Protein AF-A0A7S1VUP6-F1 (afdb_monomer_lite)

Structure (mmCIF, N/CA/C/O backbone):
data_AF-A0A7S1VUP6-F1
#
_entry.id   AF-A0A7S1VUP6-F1
#
loop_
_atom_site.group_PDB
_atom_site.id
_atom_site.type_symbol
_atom_site.label_atom_id
_atom_site.label_alt_id
_atom_site.label_comp_id
_atom_site.label_asym_id
_atom_site.label_entity_id
_atom_site.label_seq_id
_atom_site.pdbx_PDB_ins_code
_atom_site.Cartn_x
_atom_site.Cartn_y
_atom_site.Cartn_z
_atom_site.occupancy
_atom_site.B_iso_or_equiv
_atom_site.auth_seq_id
_atom_site.auth_comp_id
_atom_site.auth_asym_id
_atom_site.auth_atom_id
_atom_site.pdbx_PDB_model_num
ATOM 1 N N . THR A 1 1 ? 9.836 -12.728 -27.020 1.00 45.41 1 THR A N 1
ATOM 2 C CA . THR A 1 1 ? 10.071 -11.893 -25.821 1.00 45.41 1 THR A CA 1
ATOM 3 C C . THR A 1 1 ? 9.652 -12.708 -24.612 1.00 45.41 1 THR A C 1
ATOM 5 O O . THR A 1 1 ? 8.563 -13.268 -24.643 1.00 45.41 1 THR A O 1
ATOM 8 N N . SER A 1 2 ? 10.518 -12.913 -23.613 1.00 58.62 2 SER A N 1
ATOM 9 C CA . SER A 1 2 ? 10.142 -13.724 -22.445 1.00 58.62 2 SER A CA 1
ATOM 10 C C . SER A 1 2 ? 9.037 -13.014 -21.659 1.00 58.62 2 SER A C 1
ATOM 12 O O . SER A 1 2 ? 9.110 -11.811 -21.403 1.00 58.62 2 SER A O 1
ATOM 14 N N . LYS A 1 3 ? 7.967 -13.748 -21.348 1.00 74.88 3 LYS A N 1
ATOM 15 C CA . LYS A 1 3 ? 6.836 -13.261 -20.553 1.00 74.88 3 LYS A CA 1
ATOM 16 C C . LYS A 1 3 ? 7.335 -12.902 -19.146 1.00 74.88 3 LYS A C 1
ATOM 18 O O . LYS A 1 3 ? 8.206 -13.594 -18.625 1.00 74.88 3 LYS A O 1
ATOM 23 N N . ALA A 1 4 ? 6.813 -11.824 -18.554 1.00 82.69 4 ALA A N 1
ATOM 24 C CA . ALA A 1 4 ? 7.144 -11.471 -17.173 1.00 82.69 4 ALA A CA 1
ATOM 25 C C . ALA A 1 4 ? 6.796 -12.647 -16.237 1.00 82.69 4 ALA A C 1
ATOM 27 O O . ALA A 1 4 ? 5.742 -13.263 -16.433 1.00 82.69 4 ALA A O 1
ATOM 28 N N . PRO A 1 5 ? 7.651 -12.974 -15.253 1.00 92.75 5 PRO A N 1
ATOM 29 C CA . PRO A 1 5 ? 7.378 -14.050 -14.314 1.00 92.75 5 PRO A CA 1
ATOM 30 C C . PRO A 1 5 ? 6.180 -13.702 -13.416 1.00 92.75 5 PRO A C 1
ATOM 32 O O . PRO A 1 5 ? 5.766 -12.537 -13.340 1.00 92.75 5 PRO A O 1
ATOM 35 N N . PRO A 1 6 ? 5.599 -14.705 -12.742 1.00 94.88 6 PRO A N 1
ATOM 36 C CA . PRO A 1 6 ? 4.536 -14.482 -11.774 1.00 94.88 6 PRO A CA 1
ATOM 37 C C . PRO A 1 6 ? 5.018 -13.676 -10.563 1.00 94.88 6 PRO A C 1
ATOM 39 O O . PRO A 1 6 ? 6.211 -13.605 -10.256 1.00 94.88 6 PRO A O 1
ATOM 42 N N . THR A 1 7 ? 4.059 -13.088 -9.852 1.00 94.56 7 THR A N 1
ATOM 43 C CA . THR A 1 7 ? 4.291 -12.516 -8.520 1.00 94.56 7 THR A CA 1
ATOM 44 C C . THR A 1 7 ? 4.726 -13.617 -7.555 1.00 94.56 7 THR A C 1
ATOM 46 O O . THR A 1 7 ? 4.204 -14.731 -7.621 1.00 94.56 7 THR A O 1
ATOM 49 N N . SER A 1 8 ? 5.647 -13.314 -6.638 1.00 94.38 8 SER A N 1
ATOM 50 C CA . SER A 1 8 ? 6.077 -14.269 -5.620 1.00 94.38 8 SER A CA 1
ATOM 51 C C . SER A 1 8 ? 4.901 -14.722 -4.763 1.00 94.38 8 SER A C 1
ATOM 53 O O . SER A 1 8 ? 4.008 -13.936 -4.420 1.00 94.38 8 SER A O 1
ATOM 55 N N . ALA A 1 9 ? 4.911 -15.992 -4.356 1.00 89.81 9 ALA A N 1
ATOM 56 C CA . ALA A 1 9 ? 3.823 -16.540 -3.546 1.00 89.81 9 ALA A CA 1
ATOM 57 C C . ALA A 1 9 ? 3.669 -15.772 -2.219 1.00 89.81 9 ALA A C 1
ATOM 59 O O . ALA A 1 9 ? 2.558 -15.567 -1.728 1.00 89.81 9 ALA A O 1
ATOM 60 N N . LYS A 1 10 ? 4.791 -15.296 -1.663 1.00 87.56 10 LYS A N 1
ATOM 61 C CA . LYS A 1 10 ? 4.816 -14.432 -0.479 1.00 87.56 10 LYS A CA 1
ATOM 62 C C . LYS A 1 10 ? 4.112 -13.099 -0.737 1.00 87.56 10 LYS A C 1
ATOM 64 O O . LYS A 1 10 ? 3.222 -12.746 0.032 1.00 87.56 10 LYS A O 1
ATOM 69 N N . ALA A 1 11 ? 4.483 -12.377 -1.796 1.00 88.25 11 ALA A N 1
ATOM 70 C CA . ALA A 1 11 ? 3.890 -11.075 -2.090 1.00 88.25 11 ALA A CA 1
ATOM 71 C C . ALA A 1 11 ? 2.391 -11.191 -2.391 1.00 88.25 11 ALA A C 1
ATOM 73 O O . ALA A 1 11 ? 1.625 -10.339 -1.955 1.00 88.25 11 ALA A O 1
ATOM 74 N N . LEU A 1 12 ? 1.966 -12.267 -3.062 1.00 90.12 12 LEU A N 1
ATOM 75 C CA . LEU A 1 12 ? 0.556 -12.527 -3.349 1.00 90.12 12 LEU A CA 1
ATOM 76 C C . LEU A 1 12 ? -0.268 -12.772 -2.074 1.00 90.12 12 LEU A C 1
ATOM 78 O O . LEU A 1 12 ? -1.348 -12.205 -1.932 1.00 90.12 12 LEU A O 1
ATOM 82 N N . ARG A 1 13 ? 0.243 -13.580 -1.131 1.00 85.25 13 ARG A N 1
ATOM 83 C CA . ARG A 1 13 ? -0.431 -13.847 0.158 1.00 85.25 13 ARG A CA 1
ATOM 84 C C . ARG A 1 13 ? -0.522 -12.617 1.054 1.00 85.25 13 ARG A C 1
ATOM 86 O O . ARG A 1 13 ? -1.465 -12.485 1.821 1.00 85.25 13 ARG A O 1
ATOM 93 N N . GLN A 1 14 ? 0.453 -11.720 0.958 1.00 84.62 14 GLN A N 1
ATOM 94 C CA . GLN A 1 14 ? 0.493 -10.494 1.752 1.00 84.62 14 GLN A CA 1
ATOM 95 C C . GLN A 1 14 ? -0.417 -9.387 1.208 1.00 84.62 14 GLN A C 1
ATOM 97 O O . GLN A 1 14 ? -0.474 -8.313 1.812 1.00 84.62 14 GLN A O 1
ATOM 102 N N . LEU A 1 15 ? -1.116 -9.622 0.088 1.00 87.62 15 LEU A N 1
ATOM 103 C CA . LEU A 1 15 ? -2.066 -8.652 -0.431 1.00 87.62 15 LEU A CA 1
ATOM 104 C C . LEU A 1 15 ? -3.297 -8.558 0.482 1.00 87.62 15 LEU A C 1
ATOM 106 O O . LEU A 1 15 ? -3.963 -9.564 0.737 1.00 87.62 15 LEU A O 1
ATOM 110 N N . PRO A 1 16 ? -3.632 -7.348 0.941 1.00 86.69 16 PRO A N 1
ATOM 111 C CA . PRO A 1 16 ? -4.786 -7.101 1.790 1.00 86.69 16 PRO A CA 1
ATOM 112 C C . PRO A 1 16 ? -6.089 -7.344 1.019 1.00 86.69 16 PRO A C 1
ATOM 114 O O . PRO A 1 16 ? -6.257 -6.874 -0.110 1.00 86.69 16 PRO A O 1
ATOM 117 N N . LEU A 1 17 ? -7.035 -8.031 1.658 1.00 89.81 17 LEU A N 1
ATOM 118 C CA . LEU A 1 17 ? -8.417 -8.118 1.201 1.00 89.81 17 LEU A CA 1
ATOM 119 C C . LEU A 1 17 ? -9.230 -7.084 1.982 1.00 89.81 17 LEU A C 1
ATOM 121 O O . LEU A 1 17 ? -9.367 -7.191 3.196 1.00 89.81 17 LEU A O 1
ATOM 125 N N . ILE A 1 18 ? -9.737 -6.064 1.305 1.00 89.06 18 ILE A N 1
ATOM 126 C CA . ILE A 1 18 ? -10.438 -4.940 1.930 1.00 89.06 18 ILE A CA 1
ATOM 127 C C . ILE A 1 18 ? -11.890 -4.871 1.466 1.00 89.06 18 ILE A C 1
ATOM 129 O O . ILE A 1 18 ? -12.236 -5.444 0.436 1.00 89.06 18 ILE A O 1
ATOM 133 N N . GLN A 1 19 ? -12.731 -4.158 2.207 1.00 90.44 19 GLN A N 1
ATOM 134 C CA . GLN A 1 19 ? -14.019 -3.689 1.699 1.00 90.44 19 GLN A CA 1
ATOM 135 C C . GLN A 1 19 ? -13.861 -2.315 1.061 1.00 90.44 19 GLN A C 1
ATOM 137 O O . GLN A 1 19 ? -13.293 -1.414 1.682 1.00 90.44 19 GLN A O 1
ATOM 142 N N . VAL A 1 20 ? -14.377 -2.157 -0.155 1.00 89.62 20 VAL A N 1
ATOM 143 C CA . VAL A 1 20 ? -14.413 -0.881 -0.875 1.00 89.62 20 VAL A CA 1
ATOM 144 C C . VAL A 1 20 ? -15.119 0.158 -0.017 1.00 89.62 20 VAL A C 1
ATOM 146 O O . VAL A 1 20 ? -16.220 -0.071 0.483 1.00 89.62 20 VAL A O 1
ATOM 149 N N . THR A 1 21 ? -14.503 1.318 0.146 1.00 84.88 21 THR A N 1
ATOM 150 C CA . THR A 1 21 ? -15.144 2.472 0.780 1.00 84.88 21 THR A CA 1
ATOM 151 C C . THR A 1 21 ? -15.324 3.594 -0.246 1.00 84.88 21 THR A C 1
ATOM 153 O O . THR A 1 21 ? -14.686 3.555 -1.301 1.00 84.88 21 THR A O 1
ATOM 156 N N . PRO A 1 22 ? -16.156 4.624 0.019 1.00 81.44 22 PRO A N 1
ATOM 157 C CA . PRO A 1 22 ? -16.322 5.754 -0.905 1.00 81.44 22 PRO A CA 1
ATOM 158 C C . PRO A 1 22 ? -14.994 6.381 -1.358 1.00 81.44 22 PRO A C 1
ATOM 160 O O . PRO A 1 22 ? -14.862 6.854 -2.479 1.00 81.44 22 PRO A O 1
ATOM 163 N N . GLN A 1 23 ? -13.992 6.332 -0.483 1.00 76.88 23 GLN A N 1
ATOM 164 C CA . GLN A 1 23 ? -12.628 6.791 -0.710 1.00 76.88 23 GLN A CA 1
ATOM 165 C C . GLN A 1 23 ? -11.910 6.072 -1.837 1.00 76.88 23 GLN A C 1
ATOM 167 O O . GLN A 1 23 ? -11.186 6.699 -2.604 1.00 76.88 23 GLN A O 1
ATOM 172 N N . ASP A 1 24 ? -12.084 4.757 -1.920 1.00 83.69 24 ASP A N 1
ATOM 173 C CA . ASP A 1 24 ? -11.405 3.963 -2.934 1.00 83.69 24 ASP A CA 1
ATOM 174 C C . ASP A 1 24 ? -11.928 4.296 -4.332 1.00 83.69 24 ASP A C 1
ATOM 176 O O . ASP A 1 24 ? -11.173 4.184 -5.293 1.00 83.69 24 ASP A O 1
ATOM 180 N N . LEU A 1 25 ? -13.181 4.758 -4.424 1.00 88.06 25 LEU A N 1
ATOM 181 C CA . LEU A 1 25 ? -13.882 5.106 -5.663 1.00 88.06 25 LEU A CA 1
ATOM 182 C C . LEU A 1 25 ? -13.689 6.571 -6.096 1.00 88.06 25 LEU A C 1
ATOM 184 O O . LEU A 1 25 ? -14.201 6.979 -7.144 1.00 88.06 25 LEU A O 1
ATOM 188 N N . VAL A 1 26 ? -12.942 7.366 -5.314 1.00 83.50 26 VAL A N 1
ATOM 189 C CA . VAL A 1 26 ? -12.533 8.727 -5.706 1.00 83.50 26 VAL A CA 1
ATOM 190 C C . VAL A 1 26 ? -11.657 8.666 -6.958 1.00 83.50 26 VAL A C 1
ATOM 192 O O . VAL A 1 26 ? -11.861 9.445 -7.888 1.00 83.50 26 VAL A O 1
ATOM 195 N N . GLU A 1 27 ? -10.724 7.709 -7.018 1.00 81.44 27 GLU A N 1
ATOM 196 C CA . GLU A 1 27 ? -9.925 7.468 -8.220 1.00 81.44 27 GLU A CA 1
ATOM 197 C C . GLU A 1 27 ? -10.754 6.737 -9.282 1.00 81.44 27 GLU A C 1
ATOM 199 O O . GLU A 1 27 ? -11.238 5.628 -9.064 1.00 81.44 27 GLU A O 1
ATOM 204 N N . GLU A 1 28 ? -10.865 7.326 -10.473 1.00 84.88 28 GLU A N 1
ATOM 205 C CA . GLU A 1 28 ? -11.623 6.748 -11.590 1.00 84.88 28 GLU A CA 1
ATOM 206 C C . GLU A 1 28 ? -11.128 5.347 -11.975 1.00 84.88 28 GLU A C 1
ATOM 208 O O . GLU A 1 28 ? -11.927 4.449 -12.224 1.00 84.88 28 GLU A O 1
ATOM 213 N N . SER A 1 29 ? -9.813 5.118 -11.900 1.00 87.75 29 SER A N 1
ATOM 214 C CA . SER A 1 29 ? -9.187 3.816 -12.157 1.00 87.75 29 SER A CA 1
ATOM 215 C C . SER A 1 29 ? -9.592 2.701 -11.190 1.00 87.75 29 SER A C 1
ATOM 217 O O . SER A 1 29 ? -9.229 1.550 -11.417 1.00 87.75 29 SER A O 1
ATOM 219 N N . ASN A 1 30 ? -10.286 3.038 -10.103 1.00 91.88 30 ASN A N 1
ATOM 220 C CA . ASN A 1 30 ? -10.796 2.097 -9.116 1.00 91.88 30 ASN A CA 1
ATOM 221 C C . ASN A 1 30 ? -12.324 1.951 -9.170 1.00 91.88 30 ASN A C 1
ATOM 223 O O . ASN A 1 30 ? -12.862 1.165 -8.396 1.00 91.88 30 ASN A O 1
ATOM 227 N N . ARG A 1 31 ? -13.036 2.671 -10.048 1.00 92.25 31 ARG A N 1
ATOM 228 C CA . ARG A 1 31 ? -14.505 2.578 -10.149 1.00 92.25 31 ARG A CA 1
ATOM 229 C C . ARG A 1 31 ? -14.986 1.272 -10.767 1.00 92.25 31 ARG A C 1
ATOM 231 O O . ARG A 1 31 ? -16.053 0.801 -10.398 1.00 92.25 31 ARG A O 1
ATOM 238 N N . GLU A 1 32 ? -14.190 0.675 -11.647 1.00 95.56 32 GLU A N 1
ATOM 239 C CA . GLU A 1 32 ? -14.438 -0.657 -12.200 1.00 95.56 32 GLU A CA 1
ATOM 240 C C . GLU A 1 32 ? -13.199 -1.542 -12.068 1.00 95.56 32 GLU A C 1
ATOM 242 O O . GLU A 1 32 ? -12.057 -1.069 -12.017 1.00 95.56 32 GLU A O 1
ATOM 247 N N . CYS A 1 33 ? -13.411 -2.853 -12.055 1.00 97.50 33 CYS A N 1
ATOM 248 C CA . CYS A 1 33 ? -12.330 -3.807 -12.179 1.00 97.50 33 CYS A CA 1
ATOM 249 C C . CYS A 1 33 ? -11.886 -3.888 -13.642 1.00 97.50 33 CYS A C 1
ATOM 251 O O . CYS A 1 33 ? -12.533 -4.552 -14.442 1.00 97.50 33 CYS A O 1
ATOM 253 N N . CYS A 1 34 ? -10.726 -3.332 -13.999 1.00 96.31 34 CYS A N 1
ATOM 254 C CA . CYS A 1 34 ? -10.257 -3.318 -15.398 1.00 96.31 34 CYS A CA 1
ATOM 255 C C . CYS A 1 34 ? -9.916 -4.699 -16.009 1.00 96.31 34 CYS A C 1
ATOM 257 O O . CYS A 1 34 ? -9.410 -4.778 -17.127 1.00 96.31 34 CYS A O 1
ATOM 259 N N . ILE A 1 35 ? -10.135 -5.786 -15.262 1.00 96.88 35 ILE A N 1
ATOM 260 C CA . ILE A 1 35 ? -9.939 -7.166 -15.715 1.00 96.88 35 ILE A CA 1
ATOM 261 C C . ILE A 1 35 ? -11.260 -7.767 -16.212 1.00 96.88 35 ILE A C 1
ATOM 263 O O . ILE A 1 35 ? -11.264 -8.381 -17.275 1.00 96.88 35 ILE A O 1
ATOM 267 N N . CYS A 1 36 ? -12.358 -7.614 -15.459 1.00 97.56 36 CYS A N 1
ATOM 268 C CA . CYS A 1 36 ? -13.688 -8.104 -15.855 1.00 97.56 36 CYS A CA 1
ATOM 269 C C . CYS A 1 36 ? -14.631 -7.003 -16.363 1.00 97.56 36 CYS A C 1
ATOM 271 O O . CYS A 1 36 ? -15.675 -7.328 -16.912 1.00 97.56 36 CYS A O 1
ATOM 273 N N . LEU A 1 37 ? -14.238 -5.732 -16.231 1.00 96.44 37 LEU A N 1
ATOM 274 C CA . LEU A 1 37 ? -14.983 -4.531 -16.631 1.00 96.44 37 LEU A CA 1
ATOM 275 C C . LEU A 1 37 ? -16.297 -4.317 -15.858 1.00 96.44 37 LEU A C 1
ATOM 277 O O . LEU A 1 37 ? -17.189 -3.609 -16.313 1.00 96.44 37 LEU A O 1
ATOM 281 N N . GLU A 1 38 ? -16.423 -4.924 -14.678 1.00 97.50 38 GLU A N 1
ATOM 282 C CA . GLU A 1 38 ? -17.572 -4.739 -13.789 1.00 97.50 38 GLU A CA 1
ATOM 283 C C . GLU A 1 38 ? -17.290 -3.642 -12.748 1.00 97.50 38 GLU A C 1
ATOM 285 O O . GLU A 1 38 ? -16.150 -3.531 -12.273 1.00 97.50 38 GLU A O 1
ATOM 290 N N . PRO A 1 39 ? -18.302 -2.838 -12.367 1.00 95.62 39 PRO A N 1
ATOM 291 C CA . PRO A 1 39 ? -18.144 -1.779 -11.378 1.00 95.62 39 PRO A CA 1
ATOM 292 C C . PRO A 1 39 ? -17.825 -2.347 -9.992 1.00 95.62 39 PRO A C 1
ATOM 294 O O . PRO A 1 39 ? -18.281 -3.428 -9.623 1.00 95.62 39 PRO A O 1
ATOM 297 N N . HIS A 1 40 ? -17.070 -1.585 -9.205 1.00 96.19 40 HIS A N 1
ATOM 298 C CA . HIS A 1 40 ? -16.891 -1.866 -7.787 1.00 96.19 40 HIS A CA 1
ATOM 299 C C . HIS A 1 40 ? -17.982 -1.181 -6.961 1.00 96.19 40 HIS A C 1
ATOM 301 O O . HIS A 1 40 ? -18.274 0.002 -7.149 1.00 96.19 40 HIS A O 1
ATOM 307 N N . GLU A 1 41 ? -18.522 -1.894 -5.979 1.00 92.69 41 GLU A N 1
ATOM 308 C CA . GLU A 1 41 ? -19.559 -1.379 -5.081 1.00 92.69 41 GLU A CA 1
ATOM 309 C C . GLU A 1 41 ? -19.013 -1.109 -3.677 1.00 92.69 41 GLU A C 1
ATOM 311 O O . GLU A 1 41 ? -18.138 -1.819 -3.181 1.00 92.69 41 GLU A O 1
ATOM 316 N N . ILE A 1 42 ? -19.544 -0.093 -2.990 1.00 90.81 42 ILE A N 1
ATOM 317 C CA . ILE A 1 42 ? -19.185 0.179 -1.589 1.00 90.81 42 ILE A CA 1
ATOM 318 C C . ILE A 1 42 ? -19.542 -1.041 -0.726 1.00 90.81 42 ILE A C 1
ATOM 320 O O . ILE A 1 42 ? -20.644 -1.571 -0.801 1.00 90.81 42 ILE A O 1
ATOM 324 N N . GLY A 1 43 ? -18.608 -1.476 0.120 1.00 87.62 43 GLY A N 1
ATOM 325 C CA . GLY A 1 43 ? -18.737 -2.673 0.953 1.00 87.62 43 GLY A CA 1
ATOM 326 C C . GLY A 1 43 ? -18.317 -3.971 0.256 1.00 87.62 43 GLY A C 1
ATOM 327 O O . GLY A 1 43 ? -18.149 -4.992 0.930 1.00 87.62 43 GLY A O 1
ATOM 328 N N . GLN A 1 44 ? -18.076 -3.951 -1.058 1.00 92.88 44 GLN A N 1
ATOM 329 C CA . GLN A 1 44 ? -17.622 -5.120 -1.809 1.00 92.88 44 GLN A CA 1
ATOM 330 C C . GLN A 1 44 ? -16.189 -5.504 -1.425 1.00 92.88 44 GLN A C 1
ATOM 332 O O . GLN A 1 44 ? -15.340 -4.648 -1.176 1.00 92.88 44 GLN A O 1
ATOM 337 N N . ARG A 1 45 ? -15.892 -6.808 -1.378 1.00 93.38 45 ARG A N 1
ATOM 338 C CA . ARG A 1 45 ? -14.545 -7.305 -1.061 1.00 93.38 45 ARG A CA 1
ATOM 339 C C . ARG A 1 45 ? -13.641 -7.251 -2.293 1.00 93.38 45 ARG A C 1
ATOM 341 O O . ARG A 1 45 ? -13.947 -7.873 -3.305 1.00 93.38 45 ARG A O 1
ATOM 348 N N . VAL A 1 46 ? -12.491 -6.597 -2.167 1.00 94.38 46 VAL A N 1
ATOM 349 C CA . VAL A 1 46 ? -11.484 -6.426 -3.228 1.00 94.38 46 VAL A CA 1
ATOM 350 C C . VAL A 1 46 ? -10.079 -6.629 -2.675 1.00 94.38 46 VAL A C 1
ATOM 352 O O . VAL A 1 46 ? -9.824 -6.392 -1.495 1.00 94.38 46 VAL A O 1
ATOM 355 N N . ILE A 1 47 ? -9.138 -7.054 -3.515 1.00 93.12 47 ILE A N 1
ATOM 356 C CA . ILE A 1 47 ? -7.717 -6.996 -3.158 1.00 93.12 47 ILE A CA 1
ATOM 357 C C . ILE A 1 47 ? -7.158 -5.625 -3.523 1.00 93.12 47 ILE A C 1
ATOM 359 O O . ILE A 1 47 ? -7.482 -5.090 -4.583 1.00 93.12 47 ILE A O 1
ATOM 363 N N . ARG A 1 48 ? -6.291 -5.066 -2.677 1.00 91.12 48 ARG A N 1
ATOM 364 C CA . ARG A 1 48 ? -5.596 -3.799 -2.953 1.00 91.12 48 ARG A CA 1
ATOM 365 C C . ARG A 1 48 ? -4.114 -4.053 -3.188 1.00 91.12 48 ARG A C 1
ATOM 367 O O . ARG A 1 48 ? -3.445 -4.670 -2.365 1.00 91.12 48 ARG A O 1
ATOM 374 N N . LEU A 1 49 ? -3.579 -3.557 -4.300 1.00 91.44 49 LEU A N 1
ATOM 375 C CA . LEU A 1 49 ? -2.142 -3.618 -4.573 1.00 91.44 49 LEU A CA 1
ATOM 376 C C . LEU A 1 49 ? -1.383 -2.497 -3.844 1.00 91.44 49 LEU A C 1
ATOM 378 O O . LEU A 1 49 ? -1.966 -1.454 -3.551 1.00 91.44 49 LEU A O 1
ATOM 382 N N . PRO A 1 50 ? -0.048 -2.607 -3.678 1.00 85.38 50 PRO A N 1
ATOM 383 C CA . PRO A 1 50 ? 0.771 -1.542 -3.080 1.00 85.38 50 PRO A CA 1
ATOM 384 C C . PRO A 1 50 ? 0.743 -0.201 -3.836 1.00 85.38 50 PRO A C 1
ATOM 386 O O . PRO A 1 50 ? 1.194 0.816 -3.325 1.00 85.38 50 PRO A O 1
ATOM 389 N N . CYS A 1 51 ? 0.236 -0.184 -5.074 1.00 85.81 51 CYS A N 1
ATOM 390 C CA . CYS A 1 51 ? 0.002 1.037 -5.853 1.00 85.81 51 CYS A CA 1
ATOM 391 C C . CYS A 1 51 ? -1.397 1.647 -5.660 1.00 85.81 51 CYS A C 1
ATOM 393 O O . CYS A 1 51 ? -1.763 2.517 -6.452 1.00 85.81 51 CYS A O 1
ATOM 395 N N . ALA A 1 52 ? -2.151 1.170 -4.662 1.00 85.94 52 ALA A N 1
ATOM 396 C CA . ALA A 1 52 ? -3.522 1.542 -4.310 1.00 85.94 52 ALA A CA 1
ATOM 397 C C . ALA A 1 52 ? -4.634 1.126 -5.293 1.00 85.94 52 ALA A C 1
ATOM 399 O O . ALA A 1 52 ? -5.804 1.315 -4.973 1.00 85.94 52 ALA A O 1
ATOM 400 N N . HIS A 1 53 ? -4.305 0.507 -6.432 1.00 91.62 53 HIS A N 1
ATOM 401 C CA . HIS A 1 53 ? -5.330 -0.049 -7.321 1.00 91.62 53 HIS A CA 1
ATOM 402 C C . HIS A 1 53 ? -6.003 -1.275 -6.705 1.00 91.62 53 HIS A C 1
ATOM 404 O O . HIS A 1 53 ? -5.318 -2.123 -6.115 1.00 91.62 53 HIS A O 1
ATOM 410 N N . ILE A 1 54 ? -7.320 -1.361 -6.879 1.00 94.50 54 ILE A N 1
ATOM 411 C CA . ILE A 1 54 ? -8.156 -2.448 -6.369 1.00 94.50 54 ILE A CA 1
ATOM 412 C C . ILE A 1 54 ? -8.690 -3.335 -7.495 1.00 94.50 54 ILE A C 1
ATOM 414 O O . ILE A 1 54 ? -8.893 -2.880 -8.618 1.00 94.50 54 ILE A O 1
ATOM 418 N N . PHE A 1 55 ? -8.895 -4.615 -7.189 1.00 96.88 55 PHE A N 1
ATOM 419 C CA . PHE A 1 55 ? -9.441 -5.606 -8.116 1.00 96.88 55 PHE A CA 1
ATOM 420 C C . PHE A 1 55 ? -10.316 -6.601 -7.363 1.00 96.88 55 PHE A C 1
ATOM 422 O O . PHE A 1 55 ? -10.051 -6.892 -6.190 1.00 96.88 55 PHE A O 1
ATOM 429 N N . HIS A 1 56 ? -11.270 -7.226 -8.052 1.00 97.31 56 HIS A N 1
ATOM 430 C CA . HIS A 1 56 ? -11.917 -8.417 -7.515 1.00 97.31 56 HIS A CA 1
ATOM 431 C C . HIS A 1 56 ? -10.871 -9.475 -7.120 1.00 97.31 56 HIS A C 1
ATOM 433 O O . HIS A 1 56 ? -9.861 -9.634 -7.820 1.00 97.31 56 HIS A O 1
ATOM 439 N N . PRO A 1 57 ? -11.076 -10.214 -6.014 1.00 95.06 57 PRO A N 1
ATOM 440 C CA . PRO A 1 57 ? -10.062 -11.130 -5.501 1.00 95.06 57 PRO A CA 1
ATOM 441 C C . PRO A 1 57 ? -9.655 -12.218 -6.495 1.00 95.06 57 PRO A C 1
ATOM 443 O O . PRO A 1 57 ? -8.465 -12.505 -6.608 1.00 95.06 57 PRO A O 1
ATOM 446 N N . SER A 1 58 ? -10.616 -12.782 -7.233 1.00 95.44 58 SER A N 1
ATOM 447 C CA . SER A 1 58 ? -10.367 -13.749 -8.309 1.00 95.44 58 SER A CA 1
ATOM 448 C C . SER A 1 58 ? -9.567 -13.109 -9.442 1.00 95.44 58 SER A C 1
ATOM 450 O O . SER A 1 58 ? -8.450 -13.536 -9.719 1.00 95.44 58 SER A O 1
ATOM 452 N N . CYS A 1 59 ? -10.076 -12.013 -10.012 1.00 97.50 59 CYS A N 1
ATOM 453 C CA . CYS A 1 59 ? -9.449 -11.302 -11.124 1.00 97.50 59 CYS A CA 1
ATOM 454 C C . CYS A 1 59 ? -7.992 -10.923 -10.830 1.00 97.50 59 CYS A C 1
ATOM 456 O O . CYS A 1 59 ? -7.088 -11.206 -11.617 1.00 97.50 59 CYS A O 1
ATOM 458 N N . GLY A 1 60 ? -7.751 -10.297 -9.678 1.00 95.88 60 GLY A N 1
ATOM 459 C CA . GLY A 1 60 ? -6.421 -9.850 -9.298 1.00 95.88 60 GLY A CA 1
ATOM 460 C C . GLY A 1 60 ? -5.459 -11.008 -9.017 1.00 95.88 60 GLY A C 1
ATOM 461 O O . GLY A 1 60 ? -4.305 -10.949 -9.442 1.00 95.88 60 GLY A O 1
ATOM 462 N N . ARG A 1 61 ? -5.909 -12.085 -8.356 1.00 94.00 61 ARG A N 1
ATOM 463 C CA . ARG A 1 61 ? -5.056 -13.261 -8.101 1.00 94.00 61 ARG A CA 1
ATOM 464 C C . ARG A 1 61 ? -4.722 -14.007 -9.390 1.00 94.00 61 ARG A C 1
ATOM 466 O O . ARG A 1 61 ? -3.542 -14.262 -9.622 1.00 94.00 61 ARG A O 1
ATOM 473 N N . ASP A 1 62 ? -5.708 -14.267 -10.245 1.00 95.19 62 ASP A N 1
ATOM 474 C CA . ASP A 1 62 ? -5.528 -14.954 -11.533 1.00 95.19 62 ASP A CA 1
ATOM 475 C C . ASP A 1 62 ? -4.576 -14.196 -12.462 1.00 95.19 62 ASP A C 1
ATOM 477 O O . ASP A 1 62 ? -3.770 -14.791 -13.188 1.00 95.19 62 ASP A O 1
ATOM 481 N N . TRP A 1 63 ? -4.622 -12.865 -12.411 1.00 96.19 63 TRP A N 1
ATOM 482 C CA . TRP A 1 63 ? -3.661 -12.027 -13.111 1.00 96.19 63 TRP A CA 1
ATOM 483 C C . TRP A 1 63 ? -2.250 -12.166 -12.529 1.00 96.19 63 TRP A C 1
ATOM 485 O O . TRP A 1 63 ? -1.287 -12.393 -13.268 1.00 96.19 63 TRP A O 1
ATOM 495 N N . LEU A 1 64 ? -2.111 -12.063 -11.205 1.00 95.69 64 LEU A N 1
ATOM 496 C CA . LEU A 1 64 ? -0.806 -12.000 -10.545 1.00 95.69 64 LEU A CA 1
ATOM 497 C C . LEU A 1 64 ? -0.029 -13.324 -10.545 1.00 95.69 64 LEU A C 1
ATOM 499 O O . LEU A 1 64 ? 1.204 -13.304 -10.480 1.00 95.69 64 LEU A O 1
ATOM 503 N N . VAL A 1 65 ? -0.717 -14.460 -10.686 1.00 94.00 65 VAL A N 1
ATOM 504 C CA . VAL A 1 65 ? -0.084 -15.774 -10.926 1.00 94.00 65 VAL A CA 1
ATOM 505 C C . VAL A 1 65 ? 0.398 -15.954 -12.370 1.00 94.00 65 VAL A C 1
ATOM 507 O O . VAL A 1 65 ? 1.109 -16.910 -12.666 1.00 94.00 65 VAL A O 1
ATOM 510 N N . ARG A 1 66 ? 0.043 -15.046 -13.287 1.00 92.75 66 ARG A N 1
ATOM 511 C CA . ARG A 1 66 ? 0.490 -15.055 -14.694 1.00 92.75 66 ARG A CA 1
ATOM 512 C C . ARG A 1 66 ? 1.447 -13.914 -15.033 1.00 92.75 66 ARG A C 1
ATOM 514 O O . ARG A 1 66 ? 2.102 -13.978 -16.074 1.00 92.75 66 ARG A O 1
ATOM 521 N N . SER A 1 67 ? 1.478 -12.867 -14.212 1.00 94.25 67 SER A N 1
ATOM 522 C CA . SER A 1 67 ? 2.257 -11.647 -14.416 1.00 94.25 67 SER A CA 1
ATOM 523 C C . SER A 1 67 ? 2.541 -10.966 -13.084 1.00 94.25 67 SER A C 1
ATOM 525 O O . SER A 1 67 ? 1.655 -10.832 -12.252 1.00 94.25 67 SER A O 1
ATOM 527 N N . CYS A 1 68 ? 3.740 -10.430 -12.891 1.00 94.12 68 CYS A N 1
ATOM 528 C CA . CYS A 1 68 ? 4.055 -9.643 -11.703 1.00 94.12 68 CYS A CA 1
ATOM 529 C C . CYS A 1 68 ? 3.623 -8.170 -11.784 1.00 94.12 68 CYS A C 1
ATOM 531 O O . CYS A 1 68 ? 4.068 -7.369 -10.973 1.00 94.12 68 CYS A O 1
ATOM 533 N N . THR A 1 69 ? 2.843 -7.746 -12.781 1.00 94.38 69 THR A N 1
ATOM 534 C CA . THR A 1 69 ? 2.543 -6.317 -13.006 1.00 94.38 69 THR A CA 1
ATOM 535 C C . THR A 1 69 ? 1.110 -5.943 -12.649 1.00 94.38 69 THR A C 1
ATOM 537 O O . THR A 1 69 ? 0.179 -6.662 -12.982 1.00 94.38 69 THR A O 1
ATOM 540 N N . CYS A 1 70 ? 0.909 -4.773 -12.040 1.00 94.25 70 CYS A N 1
ATOM 541 C CA . CYS A 1 70 ? -0.410 -4.154 -11.919 1.00 94.25 70 CYS A CA 1
ATOM 542 C C . CYS A 1 70 ? -0.974 -3.830 -13.321 1.00 94.25 70 CYS A C 1
ATOM 544 O O . CYS A 1 70 ? -0.294 -3.109 -14.061 1.00 94.25 70 CYS A O 1
ATOM 546 N N . PRO A 1 71 ? -2.194 -4.284 -13.677 1.00 95.38 71 PRO A N 1
ATOM 547 C CA . PRO A 1 71 ? -2.812 -4.004 -14.977 1.00 95.38 71 PRO A CA 1
ATOM 548 C C . PRO A 1 71 ? -2.976 -2.510 -15.275 1.00 95.38 71 PRO A C 1
ATOM 550 O O . PRO A 1 71 ? -2.757 -2.073 -16.400 1.00 95.38 71 PRO A O 1
ATOM 553 N N . VAL A 1 72 ? -3.305 -1.717 -14.250 1.00 93.12 72 VAL A N 1
ATOM 554 C CA . VAL A 1 72 ? -3.612 -0.290 -14.409 1.00 93.12 72 VAL A CA 1
ATOM 555 C C . VAL A 1 72 ? -2.343 0.526 -14.610 1.00 93.12 72 VAL A C 1
ATOM 557 O O . VAL A 1 72 ? -2.197 1.262 -15.581 1.00 93.12 72 VAL A O 1
ATOM 560 N N . CYS A 1 73 ? -1.389 0.405 -13.685 1.00 89.81 73 CYS A N 1
ATOM 561 C CA . CYS A 1 73 ? -0.249 1.313 -13.668 1.00 89.81 73 CYS A CA 1
ATOM 562 C C . CYS A 1 73 ? 1.067 0.668 -14.063 1.00 89.81 73 CYS A C 1
ATOM 564 O O . CYS A 1 73 ? 2.028 1.414 -14.208 1.00 89.81 73 CYS A O 1
ATOM 566 N N . ARG A 1 74 ? 1.143 -0.659 -14.247 1.00 91.00 74 ARG A N 1
ATOM 567 C CA . ARG A 1 74 ? 2.365 -1.448 -14.515 1.00 91.00 74 ARG A CA 1
ATOM 568 C C . ARG A 1 74 ? 3.395 -1.451 -13.380 1.00 91.00 74 ARG A C 1
ATOM 570 O O . ARG A 1 74 ? 4.593 -1.587 -13.634 1.00 91.00 74 ARG A O 1
ATOM 577 N N . LEU A 1 75 ? 2.981 -1.205 -12.132 1.00 90.31 75 LEU A N 1
ATOM 578 C CA . LEU A 1 75 ? 3.855 -1.457 -10.981 1.00 90.31 75 LEU A CA 1
ATOM 579 C C . LEU A 1 75 ? 4.212 -2.947 -10.978 1.00 90.31 75 LEU A C 1
ATOM 581 O O . LEU A 1 75 ? 3.308 -3.773 -10.996 1.00 90.31 75 LEU A O 1
ATOM 585 N N . GLU A 1 76 ? 5.497 -3.282 -10.944 1.00 92.38 76 GLU A N 1
ATOM 586 C CA . GLU A 1 76 ? 5.942 -4.668 -10.795 1.00 92.38 76 GLU A CA 1
ATOM 587 C C . GLU A 1 76 ? 5.981 -5.033 -9.304 1.00 92.38 76 GLU A C 1
ATOM 589 O O . GLU A 1 76 ? 6.627 -4.342 -8.514 1.00 92.38 76 GLU A O 1
ATOM 594 N N . LEU A 1 77 ? 5.324 -6.119 -8.910 1.00 92.50 77 LEU A N 1
ATOM 595 C CA . LEU A 1 77 ? 5.418 -6.769 -7.605 1.00 92.50 77 LEU A CA 1
ATOM 596 C C . LEU A 1 77 ? 6.634 -7.702 -7.570 1.00 92.50 77 LEU A C 1
ATOM 598 O O . LEU A 1 77 ? 7.219 -8.003 -8.608 1.00 92.50 77 LEU A O 1
ATOM 602 N N . GLU A 1 78 ? 7.052 -8.080 -6.364 1.00 92.81 78 GLU A N 1
ATOM 603 C CA . GLU A 1 78 ? 8.199 -8.971 -6.159 1.00 92.81 78 GLU A CA 1
ATOM 604 C C . GLU A 1 78 ? 7.969 -10.326 -6.830 1.00 92.81 78 GLU A C 1
ATOM 606 O O . GLU A 1 78 ? 6.837 -10.805 -6.895 1.00 92.81 78 GLU A O 1
ATOM 611 N N . THR A 1 79 ? 9.045 -10.937 -7.319 1.00 94.00 79 THR A N 1
ATOM 612 C CA . THR A 1 79 ? 9.017 -12.221 -8.036 1.00 94.00 79 THR A CA 1
ATOM 613 C C . THR A 1 79 ? 10.022 -13.192 -7.428 1.00 94.00 79 THR A C 1
ATOM 615 O O . THR A 1 79 ? 11.029 -12.758 -6.869 1.00 94.00 79 THR A O 1
ATOM 618 N N . ASP A 1 80 ? 9.768 -14.497 -7.550 1.00 92.75 80 ASP A N 1
ATOM 619 C CA . ASP A 1 80 ? 10.688 -15.537 -7.061 1.00 92.75 80 ASP A CA 1
ATOM 620 C C . ASP A 1 80 ? 11.858 -15.809 -8.036 1.00 92.75 80 ASP A C 1
ATOM 622 O O . ASP A 1 80 ? 12.764 -16.572 -7.712 1.00 92.75 80 ASP A O 1
ATOM 626 N N . ASP A 1 81 ? 11.877 -15.162 -9.212 1.00 93.56 81 ASP A N 1
ATOM 627 C CA . ASP A 1 81 ? 12.975 -15.219 -10.187 1.00 93.56 81 ASP A CA 1
ATOM 628 C C . ASP A 1 81 ? 14.081 -14.202 -9.821 1.00 93.56 81 ASP A C 1
ATOM 630 O O . ASP A 1 81 ? 13.887 -12.989 -9.982 1.00 93.56 81 ASP A O 1
ATOM 634 N N . PRO A 1 82 ? 15.278 -14.648 -9.383 1.00 92.56 82 PRO A N 1
ATOM 635 C CA . PRO A 1 82 ? 16.334 -13.738 -8.945 1.00 92.56 82 PRO A CA 1
ATOM 636 C C . PRO A 1 82 ? 16.881 -12.842 -10.062 1.00 92.56 82 PRO A C 1
ATOM 638 O O . PRO A 1 82 ? 17.275 -11.701 -9.797 1.00 92.56 82 PRO A O 1
ATOM 641 N N . GLN A 1 83 ? 16.932 -13.334 -11.305 1.00 92.12 83 GLN A N 1
ATOM 642 C CA . GLN A 1 83 ? 17.457 -12.572 -12.439 1.00 92.12 83 GLN A CA 1
ATOM 643 C C . GLN A 1 83 ? 16.481 -11.463 -12.827 1.00 92.12 83 GLN A C 1
ATOM 645 O O . GLN A 1 83 ? 16.888 -10.309 -13.013 1.00 92.12 83 GLN A O 1
ATOM 650 N N . TYR A 1 84 ? 15.189 -11.788 -12.892 1.00 92.31 84 TYR A N 1
ATOM 651 C CA . TYR A 1 84 ? 14.151 -10.800 -13.162 1.00 92.31 84 TYR A CA 1
ATOM 652 C C . TYR A 1 84 ? 14.050 -9.769 -12.033 1.00 92.31 84 TYR A C 1
ATOM 654 O O . TYR A 1 84 ? 14.004 -8.567 -12.306 1.00 92.31 84 TYR A O 1
ATOM 662 N N . GLU A 1 85 ? 14.107 -10.203 -10.771 1.00 92.44 85 GLU A N 1
ATOM 663 C CA . GLU A 1 85 ? 13.988 -9.338 -9.593 1.00 92.44 85 GLU A CA 1
ATOM 664 C C . GLU A 1 85 ? 15.096 -8.271 -9.533 1.00 92.44 85 GLU A C 1
ATOM 666 O O . GLU A 1 85 ? 14.846 -7.106 -9.207 1.00 92.44 85 GLU A O 1
ATOM 671 N N . GLN A 1 86 ? 16.331 -8.611 -9.921 1.00 91.75 86 GLN A N 1
ATOM 672 C CA . GLN A 1 86 ? 17.415 -7.626 -10.031 1.00 91.75 86 GLN A CA 1
ATOM 673 C C . GLN A 1 86 ? 17.098 -6.526 -11.051 1.00 91.75 86 GLN A C 1
ATOM 675 O O . GLN A 1 86 ? 17.368 -5.343 -10.810 1.00 91.75 86 GLN A O 1
ATOM 680 N N . GLN A 1 87 ? 16.527 -6.894 -12.199 1.00 91.38 87 GLN A N 1
ATOM 681 C CA . GLN A 1 87 ? 16.152 -5.933 -13.233 1.00 91.38 87 GLN A CA 1
ATOM 682 C C . GLN A 1 87 ? 14.920 -5.123 -12.830 1.00 91.38 87 GLN A C 1
ATOM 684 O O . GLN A 1 87 ? 14.907 -3.903 -13.015 1.00 91.38 87 GLN A O 1
ATOM 689 N N . ARG A 1 88 ? 13.924 -5.766 -12.210 1.00 91.31 88 ARG A N 1
ATOM 690 C CA . ARG A 1 88 ? 12.756 -5.116 -11.613 1.00 91.31 88 ARG A CA 1
ATOM 691 C C . ARG A 1 88 ? 13.191 -4.009 -10.662 1.00 91.31 88 ARG A C 1
ATOM 693 O O . ARG A 1 88 ? 12.748 -2.875 -10.820 1.00 91.31 88 ARG A O 1
ATOM 700 N N . LYS A 1 89 ? 14.112 -4.284 -9.730 1.00 88.56 89 LYS A N 1
ATOM 701 C CA . LYS A 1 89 ? 14.643 -3.277 -8.790 1.00 88.56 89 LYS A CA 1
ATOM 702 C C . LYS A 1 89 ? 15.236 -2.061 -9.508 1.00 88.56 89 LYS A C 1
ATOM 704 O O . LYS A 1 89 ? 15.060 -0.934 -9.048 1.00 88.56 89 LYS A O 1
ATOM 709 N N . LYS A 1 90 ? 15.892 -2.257 -10.658 1.00 88.44 90 LYS A N 1
ATOM 710 C CA . LYS A 1 90 ? 16.406 -1.157 -11.495 1.00 88.44 90 LYS A CA 1
ATOM 711 C C . LYS A 1 90 ? 15.277 -0.378 -12.180 1.00 88.44 90 LYS A C 1
ATOM 713 O O . LYS A 1 90 ? 15.292 0.849 -12.119 1.00 88.44 90 LYS A O 1
ATOM 718 N N . ARG A 1 91 ? 14.294 -1.057 -12.788 1.00 88.50 91 ARG A N 1
ATOM 719 C CA . ARG A 1 91 ? 13.143 -0.421 -13.466 1.00 88.50 91 ARG A CA 1
ATOM 720 C C . ARG A 1 91 ? 12.249 0.342 -12.489 1.00 88.50 91 ARG A C 1
ATOM 722 O O . ARG A 1 91 ? 11.895 1.493 -12.729 1.00 88.50 91 ARG A O 1
ATOM 729 N N . MET A 1 92 ? 11.947 -0.265 -11.346 1.00 86.75 92 MET A N 1
ATOM 730 C CA . MET A 1 92 ? 11.118 0.330 -10.297 1.00 86.75 92 MET A CA 1
ATOM 731 C C . MET A 1 92 ? 11.829 1.466 -9.551 1.00 86.75 92 MET A C 1
ATOM 733 O O . MET A 1 92 ? 11.165 2.255 -8.889 1.00 86.75 92 MET A O 1
ATOM 737 N N . LYS A 1 93 ? 13.149 1.641 -9.709 1.00 81.94 93 LYS A N 1
ATOM 738 C CA . LYS A 1 93 ? 13.896 2.758 -9.103 1.00 81.94 93 LYS A CA 1
ATOM 739 C C . LYS A 1 93 ? 13.380 4.137 -9.533 1.00 81.94 93 LYS A C 1
ATOM 741 O O . LYS A 1 93 ? 13.527 5.094 -8.782 1.00 81.94 93 LYS A O 1
ATOM 746 N N . GLN A 1 94 ? 12.820 4.249 -10.740 1.00 75.56 94 GLN A N 1
ATOM 747 C CA . GLN A 1 94 ? 12.307 5.514 -11.286 1.00 75.56 94 GLN A CA 1
ATOM 748 C C . GLN A 1 94 ? 10.810 5.729 -11.025 1.00 75.56 94 GLN A C 1
ATOM 750 O O . GLN A 1 94 ? 10.288 6.804 -11.329 1.00 75.56 94 GLN A O 1
ATOM 755 N N . ARG A 1 95 ? 10.110 4.733 -10.465 1.00 79.81 95 ARG A N 1
ATOM 756 C CA . ARG A 1 95 ? 8.710 4.894 -10.068 1.00 79.81 95 ARG A CA 1
ATOM 757 C C . ARG A 1 95 ? 8.605 5.947 -8.980 1.00 79.81 95 ARG A C 1
ATOM 759 O O . ARG A 1 95 ? 9.349 5.926 -8.002 1.00 79.81 95 ARG A O 1
ATOM 766 N N . LYS A 1 96 ? 7.624 6.826 -9.145 1.00 82.88 96 LYS A N 1
ATOM 767 C CA . LYS A 1 96 ? 7.213 7.745 -8.094 1.00 82.88 96 LYS A CA 1
ATOM 768 C C . LYS A 1 96 ? 6.392 6.955 -7.077 1.00 82.88 96 LYS A C 1
ATOM 770 O O . LYS A 1 96 ? 5.415 6.325 -7.491 1.00 82.88 96 LYS A O 1
ATOM 775 N N . PRO A 1 97 ? 6.767 6.937 -5.791 1.00 78.94 97 PRO A N 1
ATOM 776 C CA . PRO A 1 97 ? 5.884 6.400 -4.771 1.00 78.94 97 PRO A CA 1
ATOM 777 C C . PRO A 1 97 ? 4.614 7.258 -4.703 1.00 78.94 97 PRO A C 1
ATOM 779 O O . PRO A 1 97 ? 4.662 8.475 -4.925 1.00 78.94 97 PRO A O 1
ATOM 782 N N . ARG A 1 98 ? 3.484 6.599 -4.451 1.00 79.62 98 ARG A N 1
ATOM 783 C CA . ARG A 1 98 ? 2.186 7.243 -4.258 1.00 79.62 98 ARG A CA 1
ATOM 784 C C . ARG A 1 98 ? 1.958 7.389 -2.760 1.00 79.62 98 ARG A C 1
ATOM 786 O O . ARG A 1 98 ? 2.136 6.405 -2.051 1.00 79.62 98 ARG A O 1
ATOM 793 N N . PHE A 1 99 ? 1.595 8.584 -2.316 1.00 79.94 99 PHE A N 1
ATOM 794 C CA . PHE A 1 99 ? 1.253 8.868 -0.926 1.00 79.94 99 PHE A CA 1
ATOM 795 C C . PHE A 1 99 ? -0.031 9.683 -0.873 1.00 79.94 99 PHE A C 1
ATOM 797 O O . PHE A 1 99 ? -0.230 10.553 -1.713 1.00 79.94 99 PHE A O 1
ATOM 804 N N . ALA A 1 100 ? -0.887 9.474 0.111 1.00 79.56 100 ALA A N 1
ATOM 805 C CA . ALA A 1 100 ? -1.871 10.483 0.477 1.00 79.56 100 ALA A CA 1
ATOM 806 C C . ALA A 1 100 ? -1.193 11.608 1.276 1.00 79.56 100 ALA A C 1
ATOM 808 O O . ALA A 1 100 ? -0.186 11.395 1.956 1.00 79.56 100 ALA A O 1
ATOM 809 N N . ARG A 1 101 ? -1.734 12.832 1.218 1.00 82.19 101 ARG A N 1
ATOM 810 C CA . ARG A 1 101 ? -1.111 13.976 1.913 1.00 82.19 101 ARG A CA 1
ATOM 811 C C . ARG A 1 101 ? -1.021 13.756 3.428 1.00 82.19 101 ARG A C 1
ATOM 813 O O . ARG A 1 101 ? 0.002 14.090 4.023 1.00 82.19 101 ARG A O 1
ATOM 820 N N . TYR A 1 102 ? -2.044 13.149 4.032 1.00 72.12 102 TYR A N 1
ATOM 821 C CA . TYR A 1 102 ? -2.047 12.846 5.464 1.00 72.12 102 TYR A CA 1
ATOM 822 C C . TYR A 1 102 ? -0.916 11.879 5.859 1.00 72.12 102 TYR A C 1
ATOM 824 O O . TYR A 1 102 ? -0.414 11.965 6.976 1.00 72.12 102 TYR A O 1
ATOM 832 N N . GLU A 1 103 ? -0.488 10.977 4.962 1.00 75.88 103 GLU A N 1
ATOM 833 C CA . GLU A 1 103 ? 0.601 10.028 5.239 1.00 75.88 103 GLU A CA 1
ATOM 834 C C . GLU A 1 103 ? 1.902 10.797 5.430 1.00 75.88 103 GLU A C 1
ATOM 836 O O . GLU A 1 103 ? 2.614 10.580 6.403 1.00 75.88 103 GLU A O 1
ATOM 841 N N . LEU A 1 104 ? 2.161 11.774 4.555 1.00 84.62 104 LEU A N 1
ATOM 842 C CA . LEU A 1 104 ? 3.339 12.630 4.649 1.00 84.62 104 LEU A CA 1
ATOM 843 C C . LEU A 1 104 ? 3.293 13.538 5.885 1.00 84.62 104 LEU A C 1
ATOM 845 O O . LEU A 1 104 ? 4.314 13.739 6.531 1.00 84.62 104 LEU A O 1
ATOM 849 N N . GLN A 1 105 ? 2.121 14.077 6.233 1.00 84.00 105 GLN A N 1
ATOM 850 C CA . GLN A 1 105 ? 1.946 14.958 7.401 1.00 84.00 105 GLN A CA 1
ATOM 851 C C . GLN A 1 105 ? 2.272 14.286 8.733 1.00 84.00 105 GLN A C 1
ATOM 853 O O . GLN A 1 105 ? 2.603 14.973 9.697 1.00 84.00 105 GLN A O 1
ATOM 858 N N . ARG A 1 106 ? 2.190 12.960 8.780 1.00 71.25 106 ARG A N 1
ATOM 859 C CA . ARG A 1 106 ? 2.381 12.159 9.991 1.00 71.25 106 ARG A CA 1
ATOM 860 C C . ARG A 1 106 ? 3.752 11.513 10.078 1.00 71.25 106 ARG A C 1
ATOM 862 O O . ARG A 1 106 ? 4.122 11.019 11.136 1.00 71.25 106 ARG A O 1
ATOM 869 N N . MET A 1 107 ? 4.510 11.550 8.987 1.00 79.31 107 MET A N 1
ATOM 870 C CA . MET A 1 107 ? 5.915 11.187 9.003 1.00 79.31 107 MET A CA 1
ATOM 871 C C . MET A 1 107 ? 6.695 12.192 9.853 1.00 79.31 107 MET A C 1
ATOM 873 O O . MET A 1 107 ? 6.505 13.410 9.784 1.00 79.31 107 MET A O 1
ATOM 877 N N . THR A 1 108 ? 7.636 11.682 10.632 1.00 83.75 108 THR A N 1
ATOM 878 C CA . THR A 1 108 ? 8.596 12.497 11.368 1.00 83.75 108 THR A CA 1
ATOM 879 C C . THR A 1 108 ? 9.464 13.316 10.405 1.00 83.75 108 THR A C 1
ATOM 881 O O . THR A 1 108 ? 9.689 12.942 9.251 1.00 83.75 108 THR A O 1
ATOM 884 N N . GLN A 1 109 ? 10.060 14.410 10.894 1.00 88.06 109 GLN A N 1
ATOM 885 C CA . GLN A 1 109 ? 11.040 15.191 10.118 1.00 88.06 109 GLN A CA 1
ATOM 886 C C . GLN A 1 109 ? 12.175 14.319 9.559 1.00 88.06 109 GLN A C 1
ATOM 888 O O . GLN A 1 109 ? 12.652 14.562 8.452 1.00 88.06 109 GLN A O 1
ATOM 893 N N . LYS A 1 110 ? 12.595 13.288 10.306 1.00 85.94 110 LYS A N 1
ATOM 894 C CA . LYS A 1 110 ? 13.631 12.349 9.870 1.00 85.94 110 LYS A CA 1
ATOM 895 C C . LYS A 1 110 ? 13.144 11.473 8.719 1.00 85.94 110 LYS A C 1
ATOM 897 O O . LYS A 1 110 ? 13.857 11.340 7.732 1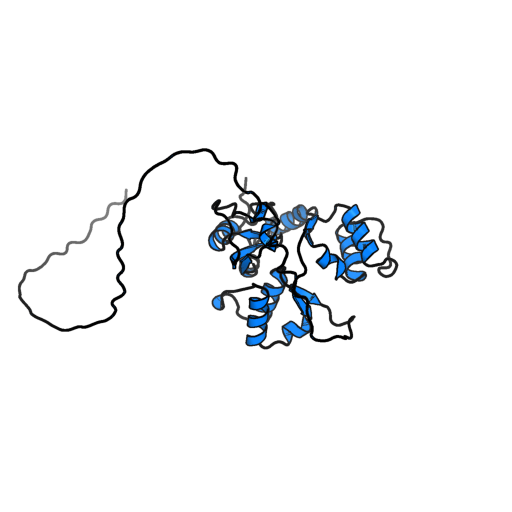.00 85.94 110 LYS A O 1
ATOM 902 N N . GLU A 1 111 ? 11.948 10.907 8.814 1.00 84.81 111 GLU A N 1
ATOM 903 C CA . GLU A 1 111 ? 11.384 10.083 7.742 1.00 84.81 111 GLU A CA 1
ATOM 904 C C . GLU A 1 111 ? 11.110 10.900 6.483 1.00 84.81 111 GLU A C 1
ATOM 906 O O . GLU A 1 111 ? 11.402 10.444 5.380 1.00 84.81 111 GLU A O 1
ATOM 911 N N . LEU A 1 112 ? 10.606 12.126 6.628 1.00 90.31 112 LEU A N 1
ATOM 912 C CA . LEU A 1 112 ? 10.413 13.042 5.507 1.00 90.31 112 LEU A CA 1
ATOM 913 C C . LEU A 1 112 ? 11.739 13.450 4.869 1.00 90.31 112 LEU A C 1
ATOM 915 O O . LEU A 1 112 ? 11.842 13.492 3.642 1.00 90.31 112 LEU A O 1
ATOM 919 N N . TYR A 1 113 ? 12.770 13.701 5.674 1.00 92.06 113 TYR A N 1
ATOM 920 C CA . TYR A 1 113 ? 14.129 13.932 5.195 1.00 92.06 113 TYR A CA 1
ATOM 921 C C . TYR A 1 113 ? 14.678 12.714 4.437 1.00 92.06 113 TYR A C 1
ATOM 923 O O . TYR A 1 113 ? 15.180 12.853 3.318 1.00 92.06 113 TYR A O 1
ATOM 931 N N . ASP A 1 114 ? 14.539 11.514 5.003 1.00 90.62 114 ASP A N 1
ATOM 932 C CA . ASP A 1 114 ? 14.986 10.259 4.398 1.00 90.62 114 ASP A CA 1
ATOM 933 C C . ASP A 1 114 ? 14.219 9.976 3.098 1.00 90.62 114 ASP A C 1
ATOM 935 O O . ASP A 1 114 ? 14.821 9.585 2.093 1.00 90.62 114 ASP A O 1
ATOM 939 N N . LEU A 1 115 ? 12.914 10.259 3.065 1.00 89.44 115 LEU A N 1
ATOM 940 C CA . LEU A 1 115 ? 12.087 10.178 1.867 1.00 89.44 115 LEU A CA 1
ATOM 941 C C . LEU A 1 115 ? 12.560 11.178 0.813 1.00 89.44 115 LEU A C 1
ATOM 943 O O . LEU A 1 115 ? 12.806 10.774 -0.325 1.00 89.44 115 LEU A O 1
ATOM 947 N N . CYS A 1 116 ? 12.770 12.445 1.181 1.00 91.25 116 CYS A N 1
ATOM 948 C CA . CYS A 1 116 ? 13.320 13.460 0.284 1.00 91.25 116 CYS A CA 1
ATOM 949 C C . CYS A 1 116 ? 14.672 13.023 -0.285 1.00 91.25 116 CYS A C 1
ATOM 951 O O . CYS A 1 116 ? 14.913 13.160 -1.483 1.00 91.25 116 CYS A O 1
ATOM 953 N N . LYS A 1 117 ? 15.547 12.433 0.532 1.00 91.06 117 LYS A N 1
ATOM 954 C CA . LYS A 1 117 ? 16.848 11.915 0.094 1.00 91.06 117 LYS A CA 1
ATOM 955 C C . LYS A 1 117 ? 16.688 10.734 -0.862 1.00 91.06 117 LYS A C 1
ATOM 957 O O . LYS A 1 117 ? 17.332 10.704 -1.913 1.00 91.06 117 LYS A O 1
ATOM 962 N N . LYS A 1 118 ? 15.797 9.794 -0.533 1.00 87.56 118 LYS A N 1
ATOM 963 C CA . LYS A 1 118 ? 15.499 8.591 -1.322 1.00 87.56 118 LYS A CA 1
ATOM 964 C C . LYS A 1 118 ? 14.960 8.942 -2.705 1.00 87.56 118 LYS A C 1
ATOM 966 O O . LYS A 1 118 ? 15.452 8.409 -3.698 1.00 87.56 118 LYS A O 1
ATOM 971 N N . VAL A 1 119 ? 13.998 9.861 -2.782 1.00 87.88 119 VAL A N 1
ATOM 972 C CA . VAL A 1 119 ? 13.397 10.298 -4.056 1.00 87.88 119 VAL A CA 1
ATOM 973 C C . VAL A 1 119 ? 14.176 11.436 -4.724 1.00 87.88 119 VAL A C 1
ATOM 975 O O . VAL A 1 119 ? 13.839 11.840 -5.837 1.00 87.88 119 VAL A O 1
ATOM 978 N N . ARG A 1 120 ? 15.241 11.927 -4.074 1.00 88.69 120 ARG A N 1
ATOM 979 C CA . ARG A 1 120 ? 16.066 13.068 -4.502 1.00 88.69 120 ARG A CA 1
ATOM 980 C C . ARG A 1 120 ? 15.236 14.348 -4.702 1.00 88.69 120 ARG A C 1
ATOM 982 O O . ARG A 1 120 ? 15.375 15.040 -5.711 1.00 88.69 120 ARG A O 1
ATOM 989 N N . ALA A 1 121 ? 14.353 14.646 -3.750 1.00 87.62 121 ALA A N 1
ATOM 990 C CA . ALA A 1 121 ? 13.531 15.850 -3.719 1.00 87.62 121 ALA A CA 1
ATOM 991 C C . ALA A 1 121 ? 14.308 17.054 -3.164 1.00 87.62 121 ALA A C 1
ATOM 993 O O . ALA A 1 121 ? 14.476 17.212 -1.957 1.00 87.62 121 ALA A O 1
ATOM 994 N N . GLY A 1 122 ? 14.739 17.937 -4.067 1.00 83.88 122 GLY A N 1
ATOM 995 C CA . GLY A 1 122 ? 15.283 19.252 -3.719 1.00 83.88 122 GLY A CA 1
ATOM 996 C C . G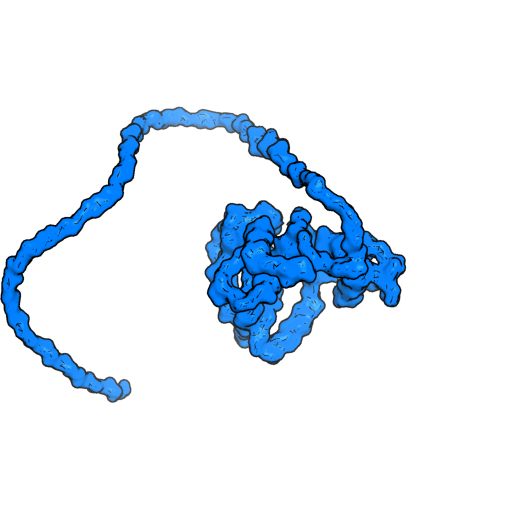LY A 1 122 ? 16.625 19.230 -2.974 1.00 83.88 122 GLY A C 1
ATOM 997 O O . GLY A 1 122 ? 17.315 18.214 -2.898 1.00 83.88 122 GLY A O 1
ATOM 998 N N . ARG A 1 123 ? 17.020 20.397 -2.443 1.00 85.12 123 ARG A N 1
ATOM 999 C CA . ARG A 1 123 ? 18.220 20.563 -1.604 1.00 85.12 123 ARG A CA 1
ATOM 1000 C C . ARG A 1 123 ? 17.821 20.542 -0.130 1.00 85.12 123 ARG A C 1
ATOM 1002 O O . ARG A 1 123 ? 17.431 21.558 0.440 1.00 85.12 123 ARG A O 1
ATOM 1009 N N . ILE A 1 124 ? 17.916 19.372 0.480 1.00 84.56 124 ILE A N 1
ATOM 1010 C CA . ILE A 1 124 ? 17.477 19.137 1.862 1.00 84.56 124 ILE A CA 1
ATOM 1011 C C . ILE A 1 124 ? 18.548 19.448 2.920 1.00 84.56 124 ILE A C 1
ATOM 1013 O O . ILE A 1 124 ? 18.182 19.770 4.048 1.00 84.56 124 ILE A O 1
ATOM 1017 N N . GLY A 1 125 ? 19.832 19.519 2.548 1.00 84.88 125 GLY A N 1
ATOM 1018 C CA . GLY A 1 125 ? 20.948 19.664 3.496 1.00 84.88 125 GLY A CA 1
ATOM 1019 C C . GLY A 1 125 ? 21.322 18.322 4.137 1.00 84.88 125 GLY A C 1
ATOM 1020 O O . GLY A 1 125 ? 20.878 17.288 3.649 1.00 84.88 125 GLY A O 1
ATOM 1021 N N . ASN A 1 126 ? 22.130 18.342 5.205 1.00 86.56 126 ASN A N 1
ATOM 1022 C CA . ASN A 1 126 ? 22.573 17.126 5.913 1.00 86.56 126 ASN A CA 1
ATOM 1023 C C . ASN A 1 126 ? 21.872 16.897 7.265 1.00 86.56 126 ASN A C 1
ATOM 1025 O O . ASN A 1 126 ? 22.024 15.828 7.848 1.00 86.56 126 ASN A O 1
ATOM 1029 N N . ASP A 1 127 ? 21.140 17.893 7.765 1.00 86.25 127 ASP A N 1
ATOM 1030 C CA . ASP A 1 127 ? 20.525 17.884 9.093 1.00 86.25 127 ASP A CA 1
ATOM 1031 C C . ASP A 1 127 ? 18.991 17.805 8.968 1.00 86.25 127 ASP A C 1
ATOM 1033 O O . ASP A 1 127 ? 18.383 18.755 8.456 1.00 86.25 127 ASP A O 1
ATOM 1037 N N . PRO A 1 128 ? 18.365 16.704 9.425 1.00 83.25 128 PRO A N 1
ATOM 1038 C CA . PRO A 1 128 ? 16.922 16.494 9.337 1.00 83.25 128 PRO A CA 1
ATOM 1039 C C . PRO A 1 128 ? 16.086 17.522 10.108 1.00 83.25 128 PRO A C 1
ATOM 1041 O O . PRO A 1 128 ? 14.941 17.765 9.735 1.00 83.25 128 PRO A O 1
ATOM 1044 N N . THR A 1 129 ? 16.634 18.146 11.152 1.00 86.56 129 THR A N 1
ATOM 1045 C CA . THR A 1 129 ? 15.881 19.028 12.065 1.00 86.56 129 THR A CA 1
ATOM 1046 C C . THR A 1 129 ? 15.737 20.461 11.552 1.00 86.56 129 THR A C 1
ATOM 1048 O O . THR A 1 129 ? 14.902 21.219 12.038 1.00 86.56 129 THR A O 1
ATOM 1051 N N . LYS A 1 130 ? 16.508 20.838 10.522 1.00 89.19 130 LYS A N 1
ATOM 1052 C CA . LYS A 1 130 ? 16.569 22.218 10.006 1.00 89.19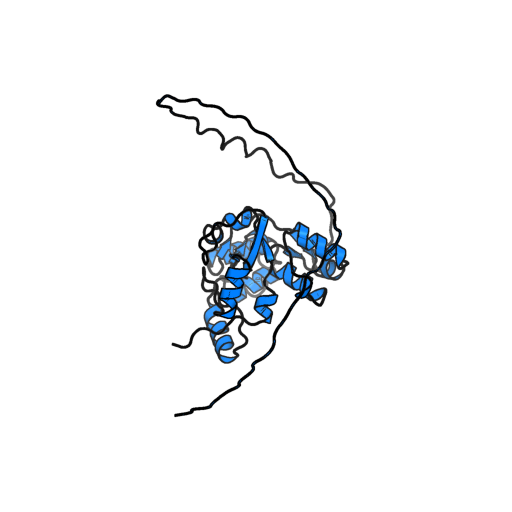 130 LYS A CA 1
ATOM 1053 C C . LYS A 1 130 ? 15.331 22.698 9.250 1.00 89.19 130 LYS A C 1
ATOM 1055 O O . LYS A 1 130 ? 15.268 23.875 8.908 1.00 89.19 130 LYS A O 1
ATOM 1060 N N . LYS A 1 131 ? 14.404 21.809 8.900 1.00 88.81 131 LYS A N 1
ATOM 1061 C CA . LYS A 1 131 ? 13.177 22.140 8.159 1.00 88.81 131 LYS A CA 1
ATOM 1062 C C . LYS A 1 131 ? 11.973 21.578 8.894 1.00 88.81 131 LYS A C 1
ATOM 1064 O O . LYS A 1 131 ? 12.061 20.510 9.503 1.00 88.81 131 LYS A O 1
ATOM 1069 N N . SER A 1 132 ? 10.850 22.284 8.832 1.00 91.50 132 SER A N 1
ATOM 1070 C CA . SER A 1 132 ? 9.598 21.772 9.386 1.00 91.50 132 SER A CA 1
ATOM 1071 C C . SER A 1 132 ? 9.075 20.591 8.559 1.00 91.50 132 SER A C 1
ATOM 1073 O O . SER A 1 132 ? 9.468 20.395 7.406 1.00 91.50 132 SER A O 1
ATOM 1075 N N . THR A 1 133 ? 8.168 19.804 9.140 1.00 88.56 133 THR A N 1
ATOM 1076 C CA . THR A 1 133 ? 7.426 18.744 8.436 1.00 88.56 133 THR A CA 1
ATOM 1077 C C . THR A 1 133 ? 6.791 19.285 7.151 1.00 88.56 133 THR A C 1
ATOM 1079 O O . THR A 1 133 ? 7.001 18.736 6.071 1.00 88.56 133 THR A O 1
ATOM 1082 N N . GLU A 1 134 ? 6.103 20.424 7.239 1.00 91.44 134 GLU A N 1
ATOM 1083 C CA . GLU A 1 134 ? 5.425 21.054 6.102 1.00 91.44 134 GLU A CA 1
ATOM 1084 C C . GLU A 1 134 ? 6.410 21.526 5.016 1.00 91.44 134 GLU A C 1
ATOM 1086 O O . GLU A 1 134 ? 6.123 21.396 3.827 1.00 91.44 134 GLU A O 1
ATOM 1091 N N . ASP A 1 135 ? 7.610 21.988 5.381 1.00 93.12 135 ASP A N 1
ATOM 1092 C CA . ASP A 1 135 ? 8.639 22.351 4.396 1.00 93.12 135 ASP A CA 1
ATOM 1093 C C . ASP A 1 135 ? 9.131 21.137 3.602 1.00 93.12 135 ASP A C 1
ATOM 1095 O O . ASP A 1 135 ? 9.321 21.225 2.385 1.00 93.12 135 ASP A O 1
ATOM 1099 N N . TYR A 1 136 ? 9.331 19.991 4.261 1.00 93.75 136 TYR A N 1
ATOM 1100 C CA . TYR A 1 136 ? 9.689 18.759 3.558 1.00 93.75 136 TYR A CA 1
ATOM 1101 C C . TYR A 1 136 ? 8.562 18.269 2.658 1.00 93.75 136 TYR A C 1
ATOM 1103 O O . TYR A 1 136 ? 8.831 17.857 1.529 1.00 93.75 136 TYR A O 1
ATOM 1111 N N . ILE A 1 137 ? 7.314 18.352 3.119 1.00 92.50 137 ILE A N 1
ATOM 1112 C CA . ILE A 1 137 ? 6.148 18.005 2.304 1.00 92.50 137 ILE A CA 1
ATOM 1113 C C . ILE A 1 137 ? 6.142 18.870 1.053 1.00 92.50 137 ILE A C 1
ATOM 1115 O O . ILE A 1 137 ? 6.224 18.321 -0.041 1.00 92.50 137 ILE A O 1
ATOM 1119 N N . ARG A 1 138 ? 6.205 20.199 1.192 1.00 93.25 138 ARG A N 1
ATOM 1120 C CA . ARG A 1 138 ? 6.277 21.141 0.060 1.00 93.25 138 ARG A CA 1
ATOM 1121 C C . ARG A 1 138 ? 7.429 20.831 -0.896 1.00 93.25 138 ARG A C 1
ATOM 1123 O O . ARG A 1 138 ? 7.260 20.933 -2.113 1.00 93.25 138 ARG A O 1
ATOM 1130 N N . LEU A 1 139 ? 8.598 20.435 -0.383 1.00 93.88 139 LEU A N 1
ATOM 1131 C CA . LEU A 1 139 ? 9.726 19.996 -1.214 1.00 93.88 139 LEU A CA 1
ATOM 1132 C C . LEU A 1 139 ? 9.397 18.726 -2.007 1.00 93.88 139 LEU A C 1
ATOM 1134 O O . LEU A 1 139 ? 9.723 18.656 -3.196 1.00 93.88 139 LEU A O 1
ATOM 1138 N N . LEU A 1 140 ? 8.745 17.743 -1.386 1.00 92.94 140 LEU A N 1
ATOM 1139 C CA . LEU A 1 140 ? 8.298 16.518 -2.047 1.00 92.94 140 LEU A CA 1
ATOM 1140 C C . LEU A 1 140 ? 7.262 16.816 -3.134 1.00 92.94 140 LEU A C 1
ATOM 1142 O O . LEU A 1 140 ? 7.452 16.353 -4.263 1.00 92.94 140 LEU A O 1
ATOM 1146 N N . GLU A 1 141 ? 6.243 17.635 -2.858 1.00 91.88 141 GLU A N 1
ATOM 1147 C CA . GLU A 1 141 ? 5.216 17.985 -3.856 1.00 91.88 141 GLU A CA 1
ATOM 1148 C C . GLU A 1 141 ? 5.854 18.736 -5.033 1.00 91.88 141 GLU A C 1
ATOM 1150 O O . GLU A 1 141 ? 5.682 18.363 -6.197 1.00 91.88 141 GLU A O 1
ATOM 1155 N N . ARG A 1 142 ? 6.703 19.733 -4.740 1.00 92.56 142 ARG A N 1
ATOM 1156 C CA . ARG A 1 142 ? 7.397 20.528 -5.765 1.00 92.56 142 ARG A CA 1
ATOM 1157 C C . ARG A 1 142 ? 8.377 19.703 -6.592 1.00 92.56 142 ARG A C 1
ATOM 1159 O O . ARG A 1 142 ? 8.565 19.989 -7.774 1.00 92.56 142 ARG A O 1
ATOM 1166 N N . SER A 1 143 ? 9.000 18.680 -6.007 1.00 91.75 143 SER A N 1
ATOM 1167 C CA . SER A 1 143 ? 9.928 17.803 -6.730 1.00 91.75 143 SER A CA 1
ATOM 1168 C C . SER A 1 143 ? 9.249 17.016 -7.853 1.00 91.75 143 SER A C 1
ATOM 1170 O O . SER A 1 143 ? 9.928 16.543 -8.769 1.00 91.75 143 SER A O 1
ATOM 1172 N N . LYS A 1 144 ? 7.919 16.835 -7.770 1.00 87.44 144 LYS A N 1
ATOM 1173 C CA . LYS A 1 144 ? 7.132 15.940 -8.628 1.00 87.44 144 LYS A CA 1
ATOM 1174 C C . LYS A 1 144 ? 7.715 14.520 -8.682 1.00 87.44 144 LYS A C 1
ATOM 1176 O O . LYS A 1 144 ? 7.518 13.826 -9.680 1.00 87.44 144 LYS A O 1
ATOM 1181 N N . LYS A 1 145 ? 8.478 14.093 -7.667 1.00 87.31 145 LYS A N 1
ATOM 1182 C CA . LYS A 1 145 ? 9.074 12.746 -7.557 1.00 87.31 145 LYS A CA 1
ATOM 1183 C C . LYS A 1 145 ? 8.196 11.766 -6.791 1.00 87.31 145 LYS A C 1
ATOM 1185 O O . LYS A 1 145 ? 8.468 10.573 -6.838 1.00 87.31 145 LYS A O 1
ATOM 1190 N N . ILE A 1 146 ? 7.141 12.260 -6.158 1.00 87.06 146 ILE A N 1
ATOM 1191 C CA . ILE A 1 146 ? 6.055 11.468 -5.588 1.00 87.06 146 ILE A CA 1
ATOM 1192 C C . ILE A 1 146 ? 4.752 11.805 -6.319 1.00 87.06 146 ILE A C 1
ATOM 1194 O O . ILE A 1 146 ? 4.687 12.806 -7.040 1.00 87.06 146 ILE A O 1
ATOM 1198 N N . GLN A 1 147 ? 3.737 10.969 -6.155 1.00 85.38 147 GLN A N 1
ATOM 1199 C CA . GLN A 1 147 ? 2.368 11.257 -6.572 1.00 85.38 147 GLN A CA 1
ATOM 1200 C C . GLN A 1 147 ? 1.505 11.377 -5.317 1.00 85.38 147 GLN A C 1
ATOM 1202 O O . GLN A 1 147 ? 1.561 10.488 -4.471 1.00 85.38 147 GLN A O 1
ATOM 1207 N N . ILE A 1 148 ? 0.742 12.464 -5.200 1.00 84.69 148 ILE A N 1
ATOM 1208 C CA . ILE A 1 148 ? -0.145 12.691 -4.057 1.00 84.69 148 ILE A CA 1
ATOM 1209 C C . ILE A 1 148 ? -1.556 12.257 -4.430 1.00 84.69 148 ILE A C 1
ATOM 1211 O O . ILE A 1 148 ? -2.053 12.652 -5.482 1.00 84.69 148 ILE A O 1
ATOM 1215 N N . MET A 1 149 ? -2.153 11.407 -3.601 1.00 78.69 149 MET A N 1
ATOM 1216 C CA . MET A 1 149 ? -3.521 10.917 -3.753 1.00 78.69 149 MET A CA 1
ATOM 1217 C C . MET A 1 149 ? -4.458 11.735 -2.867 1.00 78.69 149 MET A C 1
ATOM 1219 O O . MET A 1 149 ? -4.107 12.083 -1.734 1.00 78.69 149 MET A O 1
ATOM 1223 N N . GLU A 1 150 ? -5.653 12.017 -3.374 1.00 67.38 150 GLU A N 1
ATOM 1224 C CA . GLU A 1 150 ? -6.748 12.526 -2.556 1.00 67.38 150 GLU A CA 1
ATOM 1225 C C . GLU A 1 150 ? -7.345 11.356 -1.773 1.00 67.38 150 GLU A C 1
ATOM 1227 O O . GLU A 1 150 ? -7.843 10.395 -2.352 1.00 67.38 150 GLU A O 1
ATOM 1232 N N . ALA A 1 151 ? -7.240 11.407 -0.447 1.00 63.06 151 ALA A N 1
ATOM 1233 C CA . ALA A 1 151 ? -7.792 10.392 0.436 1.00 63.06 151 ALA A CA 1
ATOM 1234 C C . ALA A 1 151 ? -8.133 11.028 1.795 1.00 63.06 151 ALA A C 1
ATOM 1236 O O . ALA A 1 151 ? -7.380 11.881 2.274 1.00 63.06 151 ALA A O 1
ATOM 1237 N N . PRO A 1 152 ? -9.254 10.659 2.427 1.00 58.09 152 PRO A N 1
ATOM 1238 C CA . PRO A 1 152 ? -9.596 11.133 3.762 1.00 58.09 152 PRO A CA 1
ATOM 1239 C C . PRO A 1 152 ? -8.811 10.381 4.847 1.00 58.09 152 PRO A C 1
ATOM 1241 O O . PRO A 1 152 ? -8.160 9.375 4.555 1.00 58.09 152 PRO A O 1
ATOM 1244 N N . PRO A 1 153 ? -8.831 10.885 6.095 1.00 57.09 153 PRO A N 1
ATOM 1245 C CA . PRO A 1 153 ? -7.954 10.402 7.156 1.00 57.09 153 PRO A CA 1
ATOM 1246 C C . PRO A 1 153 ? -8.231 8.934 7.532 1.00 57.09 153 PRO A C 1
ATOM 1248 O O . PRO A 1 153 ? -9.392 8.554 7.696 1.00 57.09 153 PRO A O 1
ATOM 1251 N N . PRO A 1 154 ? -7.187 8.103 7.686 1.00 63.75 154 PRO A N 1
ATOM 1252 C CA . PRO A 1 154 ? -7.317 6.686 8.019 1.00 63.75 154 PRO A CA 1
ATOM 1253 C C . PRO A 1 154 ? -7.247 6.434 9.532 1.00 63.75 154 PRO A C 1
ATOM 1255 O O . PRO A 1 154 ? -6.980 7.336 10.326 1.00 63.75 154 PRO A O 1
ATOM 1258 N N . ALA A 1 155 ? -7.424 5.170 9.919 1.00 71.50 155 ALA A N 1
ATOM 1259 C CA . ALA A 1 155 ? -7.281 4.724 11.298 1.00 71.50 155 ALA A CA 1
ATOM 1260 C C . ALA A 1 155 ? -5.805 4.685 11.744 1.00 71.50 155 ALA A C 1
ATOM 1262 O O . ALA A 1 155 ? -4.914 4.317 10.975 1.00 71.50 155 ALA A O 1
ATOM 1263 N N . GLU A 1 156 ? -5.544 5.018 13.008 1.00 79.75 156 GLU A N 1
ATOM 1264 C CA . GLU A 1 156 ? -4.192 5.187 13.551 1.00 79.75 156 GLU A CA 1
ATOM 1265 C C . GLU A 1 156 ? -3.923 4.244 14.720 1.00 79.75 156 GLU A C 1
ATOM 1267 O O . GLU A 1 156 ? -4.700 4.206 15.674 1.00 79.75 156 GLU A O 1
ATOM 1272 N N . TYR A 1 157 ? -2.793 3.534 14.699 1.00 80.94 157 TYR A N 1
ATOM 1273 C CA . TYR A 1 157 ? -2.375 2.696 15.825 1.00 80.94 157 TYR A CA 1
ATOM 1274 C C . TYR A 1 157 ? -0.850 2.648 15.972 1.00 80.94 157 TYR A C 1
ATOM 1276 O O . TYR A 1 157 ? -0.117 2.598 14.989 1.00 80.94 157 TYR A O 1
ATOM 1284 N N . LYS A 1 158 ? -0.346 2.593 17.214 1.00 84.00 158 LYS A N 1
ATOM 1285 C CA . LYS A 1 158 ? 1.081 2.328 17.478 1.00 84.00 158 LYS A CA 1
ATOM 1286 C C . LYS A 1 158 ? 1.443 0.887 17.103 1.00 84.00 158 LYS A C 1
ATOM 1288 O O . LYS A 1 158 ? 0.683 -0.030 17.427 1.00 84.00 158 LYS A O 1
ATOM 1293 N N . LEU A 1 159 ? 2.610 0.653 16.488 1.00 83.44 159 LEU A N 1
ATOM 1294 C CA . LEU A 1 159 ? 2.998 -0.711 16.079 1.00 83.44 159 LEU A CA 1
ATOM 1295 C C . LEU A 1 159 ? 3.087 -1.660 17.276 1.00 83.44 159 LEU A C 1
ATOM 1297 O O . LEU A 1 159 ? 2.602 -2.789 17.223 1.00 83.44 159 LEU A O 1
ATOM 1301 N N . ASP A 1 160 ? 3.680 -1.188 18.371 1.00 84.62 160 ASP A N 1
ATOM 1302 C CA . ASP A 1 160 ? 3.844 -1.979 19.591 1.00 84.62 160 ASP A CA 1
ATOM 1303 C C . ASP A 1 160 ? 2.506 -2.241 20.283 1.00 84.62 160 ASP A C 1
ATOM 1305 O O . ASP A 1 160 ? 2.295 -3.316 20.841 1.00 84.62 160 ASP A O 1
ATOM 1309 N N . TYR A 1 161 ? 1.554 -1.312 20.154 1.00 87.50 161 TYR A N 1
ATOM 1310 C CA . TYR A 1 161 ? 0.184 -1.539 20.600 1.00 87.50 161 TYR A CA 1
ATOM 1311 C C . TYR A 1 161 ? -0.471 -2.671 19.800 1.00 87.50 161 TYR A C 1
ATOM 1313 O O . TYR A 1 161 ? -0.985 -3.614 20.399 1.00 87.50 161 TYR A O 1
ATOM 1321 N N . LEU A 1 162 ? -0.374 -2.652 18.464 1.00 88.19 162 LEU A N 1
ATOM 1322 C CA . LEU A 1 162 ? -0.890 -3.732 17.609 1.00 88.19 162 LEU A CA 1
ATOM 1323 C C . LEU A 1 162 ? -0.232 -5.083 17.925 1.00 88.19 162 LEU A C 1
ATOM 1325 O O . LEU A 1 162 ? -0.918 -6.103 18.018 1.00 88.19 162 LEU A O 1
ATOM 1329 N N . LYS A 1 163 ? 1.087 -5.091 18.160 1.00 88.44 163 LYS A N 1
ATOM 1330 C CA . LYS A 1 163 ? 1.825 -6.277 18.624 1.00 88.44 163 LYS A CA 1
ATOM 1331 C C . LYS A 1 163 ? 1.389 -6.736 20.014 1.00 88.44 163 LYS A C 1
ATOM 1333 O O . LYS A 1 163 ? 1.481 -7.929 20.289 1.00 88.44 163 LYS A O 1
ATOM 1338 N N . GLY A 1 164 ? 0.891 -5.843 20.865 1.00 89.44 164 GLY A N 1
ATOM 1339 C CA . GLY A 1 164 ? 0.359 -6.150 22.196 1.00 89.44 164 GLY A CA 1
ATOM 1340 C C . GLY A 1 164 ? -1.088 -6.659 22.206 1.00 89.44 164 GLY A C 1
ATOM 1341 O O . GLY A 1 164 ? -1.458 -7.410 23.104 1.00 89.44 164 GLY A O 1
ATOM 1342 N N . LEU A 1 165 ? -1.906 -6.332 21.197 1.00 91.25 165 LEU A N 1
ATOM 1343 C CA . LEU A 1 165 ? -3.334 -6.694 21.152 1.00 91.25 165 LEU A CA 1
ATOM 1344 C C . LEU A 1 165 ? -3.582 -8.207 21.195 1.00 91.25 165 LEU A C 1
ATOM 1346 O O . LEU A 1 165 ? -2.869 -8.973 20.560 1.00 91.25 165 LEU A O 1
ATOM 1350 N N . SER A 1 166 ? -4.646 -8.674 21.850 1.00 93.50 166 SER A N 1
ATOM 1351 C CA . SER A 1 166 ? -5.070 -10.073 21.684 1.00 93.50 166 SER A CA 1
ATOM 1352 C C . SER A 1 166 ? -5.459 -10.349 20.224 1.00 93.50 166 SER A C 1
ATOM 1354 O O . SER A 1 166 ? -5.908 -9.444 19.521 1.00 93.50 166 SER A O 1
ATOM 1356 N N . ILE A 1 167 ? -5.344 -11.601 19.760 1.00 90.44 167 ILE A N 1
ATOM 1357 C CA . ILE A 1 167 ? -5.741 -11.973 18.386 1.00 90.44 167 ILE A CA 1
ATOM 1358 C C . ILE A 1 167 ? -7.193 -11.552 18.110 1.00 90.44 167 ILE A C 1
ATOM 1360 O O . ILE A 1 167 ? -7.486 -11.013 17.046 1.00 90.44 167 ILE A O 1
ATOM 1364 N N . LYS A 1 168 ? -8.096 -11.727 19.087 1.00 90.81 168 LYS A N 1
ATOM 1365 C CA . LYS A 1 168 ? -9.498 -11.295 18.989 1.00 90.81 168 LYS A CA 1
ATOM 1366 C C . LYS A 1 168 ? -9.616 -9.785 18.758 1.00 90.81 168 LYS A C 1
ATOM 1368 O O . LYS A 1 168 ? -10.341 -9.371 17.858 1.00 90.81 168 LYS A O 1
ATOM 1373 N N . ARG A 1 169 ? -8.895 -8.970 19.537 1.00 92.50 169 ARG A N 1
ATOM 1374 C CA . ARG A 1 169 ? -8.948 -7.508 19.409 1.00 92.50 169 ARG A CA 1
ATOM 1375 C C . ARG A 1 169 ? -8.300 -7.029 18.113 1.00 92.50 169 ARG A C 1
ATOM 1377 O O . ARG A 1 169 ? -8.872 -6.175 17.456 1.00 92.50 169 ARG A O 1
ATOM 1384 N N . LEU A 1 170 ? -7.180 -7.625 17.705 1.00 91.25 170 LEU A N 1
ATOM 1385 C CA . LEU A 1 170 ? -6.531 -7.304 16.433 1.00 91.25 170 LEU A CA 1
ATOM 1386 C C . LEU A 1 170 ? -7.448 -7.613 15.238 1.00 91.25 170 LEU A C 1
ATOM 1388 O O . LEU A 1 170 ? -7.585 -6.771 14.359 1.00 91.25 170 LEU A O 1
ATOM 1392 N N . LYS A 1 171 ? -8.141 -8.766 15.236 1.00 89.00 171 LYS A N 1
ATOM 1393 C CA . LYS A 1 171 ? -9.158 -9.099 14.217 1.00 89.00 171 LYS A CA 1
ATOM 1394 C C . LYS A 1 171 ? -10.269 -8.053 14.155 1.00 89.00 171 LYS A C 1
ATOM 1396 O O . LYS A 1 171 ? -10.652 -7.643 13.066 1.00 89.00 171 LYS A O 1
ATOM 1401 N N . GLN A 1 172 ? -10.762 -7.618 15.313 1.00 87.94 172 GLN A N 1
ATOM 1402 C CA . GLN A 1 172 ? -11.791 -6.585 15.392 1.00 87.94 172 GLN A CA 1
ATOM 1403 C C . GLN A 1 172 ? -11.294 -5.250 14.825 1.00 87.94 172 GLN A C 1
ATOM 1405 O O . GLN A 1 172 ? -11.962 -4.667 13.982 1.00 87.94 172 GLN A O 1
ATOM 1410 N N . THR A 1 173 ? -10.104 -4.800 15.224 1.00 89.00 173 THR A N 1
ATOM 1411 C CA . THR A 1 173 ? -9.516 -3.548 14.733 1.00 89.00 173 THR A CA 1
ATOM 1412 C C . THR A 1 173 ? -9.278 -3.572 13.221 1.00 89.00 173 THR A C 1
ATOM 1414 O O . THR A 1 173 ? -9.531 -2.583 12.539 1.00 89.00 173 THR A O 1
ATOM 1417 N N . MET A 1 174 ? -8.827 -4.707 12.681 1.00 89.25 174 MET A N 1
ATOM 1418 C CA . MET A 1 174 ? -8.694 -4.891 11.235 1.00 89.25 174 MET A CA 1
ATOM 1419 C C . MET A 1 174 ? -10.056 -4.788 10.537 1.00 89.25 174 MET A C 1
ATOM 1421 O O . MET A 1 174 ? -10.174 -4.055 9.559 1.00 89.25 174 MET A O 1
ATOM 1425 N N . ALA A 1 175 ? -11.091 -5.446 11.070 1.00 84.50 175 ALA A N 1
ATOM 1426 C CA . ALA A 1 175 ? -12.441 -5.408 10.509 1.00 84.50 175 ALA A CA 1
ATOM 1427 C C . ALA A 1 175 ? -13.068 -4.002 10.556 1.00 84.50 175 ALA A C 1
ATOM 1429 O O . ALA A 1 175 ? -13.658 -3.574 9.570 1.00 84.50 175 ALA A O 1
ATOM 1430 N N . GLU A 1 176 ? -12.886 -3.258 11.651 1.00 82.56 176 GLU A N 1
ATOM 1431 C CA . GLU A 1 176 ? -13.329 -1.858 11.790 1.00 82.56 176 GLU A CA 1
ATOM 1432 C C . GLU A 1 176 ? -12.666 -0.938 10.747 1.00 82.56 176 GLU A C 1
ATOM 1434 O O . GLU A 1 176 ? -13.293 -0.008 10.248 1.00 82.56 176 GLU A O 1
ATOM 1439 N N . ALA A 1 177 ? -11.421 -1.228 10.355 1.00 82.25 177 ALA A N 1
ATOM 1440 C CA . ALA A 1 177 ? -10.717 -0.531 9.276 1.00 82.25 177 ALA A CA 1
ATOM 1441 C C . ALA A 1 177 ? -11.066 -1.054 7.862 1.00 82.25 177 ALA A C 1
ATOM 1443 O O . ALA A 1 177 ? -10.524 -0.572 6.858 1.00 82.25 177 ALA A O 1
ATOM 1444 N N . GLY A 1 178 ? -11.957 -2.047 7.771 1.00 82.62 178 GLY A N 1
ATOM 1445 C CA . GLY A 1 178 ? -12.378 -2.686 6.527 1.00 82.62 178 GLY A CA 1
ATOM 1446 C C . GLY A 1 178 ? -11.352 -3.662 5.951 1.00 82.62 178 GLY A C 1
ATOM 1447 O O . GLY A 1 178 ? -11.365 -3.894 4.746 1.00 82.62 178 GLY A O 1
ATOM 1448 N N . VAL A 1 179 ? -10.449 -4.205 6.772 1.00 85.25 179 VAL A N 1
ATOM 1449 C CA . VAL A 1 179 ? -9.413 -5.172 6.382 1.00 85.25 179 VAL A CA 1
ATOM 1450 C C . VAL A 1 179 ? -9.797 -6.568 6.857 1.00 85.25 179 VAL A C 1
ATOM 1452 O O . VAL A 1 179 ? -9.962 -6.830 8.047 1.00 85.25 179 VAL A O 1
ATOM 1455 N N . PHE A 1 180 ? -9.881 -7.490 5.910 1.00 84.62 180 PHE A N 1
ATOM 1456 C CA . PHE A 1 180 ? -10.262 -8.879 6.112 1.00 84.62 180 PHE A CA 1
ATOM 1457 C C . PHE A 1 180 ? -9.155 -9.802 5.598 1.00 84.62 180 PHE A C 1
ATOM 1459 O O . PHE A 1 180 ? -8.301 -9.416 4.803 1.00 84.62 180 PHE A O 1
ATOM 1466 N N . PHE A 1 181 ? -9.165 -11.051 6.045 1.00 81.38 181 PHE A N 1
ATOM 1467 C CA . PHE A 1 181 ? -8.230 -12.076 5.591 1.00 81.38 181 PHE A CA 1
ATOM 1468 C C . PHE A 1 181 ? -8.874 -13.456 5.728 1.00 81.38 181 PHE A C 1
ATOM 1470 O O . PHE A 1 181 ? -9.829 -13.617 6.493 1.00 81.38 181 PHE A O 1
ATOM 1477 N N . ASP A 1 182 ? -8.378 -14.440 4.978 1.00 76.38 182 ASP A N 1
ATOM 1478 C CA . ASP A 1 182 ? -8.765 -15.836 5.184 1.00 76.38 182 ASP A CA 1
ATOM 1479 C C . ASP A 1 182 ? -7.980 -16.388 6.386 1.00 76.38 182 ASP A C 1
ATOM 1481 O O . ASP A 1 182 ? -6.747 -16.329 6.378 1.00 76.38 182 ASP A O 1
ATOM 1485 N N . PRO A 1 183 ? -8.640 -16.917 7.432 1.00 77.19 183 PRO A N 1
ATOM 1486 C CA . PRO A 1 183 ? -7.952 -17.547 8.555 1.00 77.19 183 PRO A CA 1
ATOM 1487 C C . PRO A 1 183 ? -6.983 -18.668 8.155 1.00 77.19 183 PRO A C 1
ATOM 1489 O O . PRO A 1 183 ? -6.052 -18.933 8.906 1.00 77.19 183 PRO A O 1
ATOM 1492 N N . LYS A 1 184 ? -7.179 -19.318 7.000 1.00 74.62 184 LYS A N 1
ATOM 1493 C CA . LYS A 1 184 ? -6.271 -20.351 6.472 1.00 74.62 184 LYS A CA 1
ATOM 1494 C C . LYS A 1 184 ? -4.953 -19.779 5.946 1.00 74.62 184 LYS A C 1
ATOM 1496 O O . LYS A 1 184 ? -3.954 -20.490 5.928 1.00 74.62 184 LYS A O 1
ATOM 1501 N N . ASP A 1 185 ? -4.949 -18.510 5.542 1.00 66.69 185 ASP A N 1
ATOM 1502 C CA . ASP A 1 185 ? -3.790 -17.822 4.957 1.00 66.69 185 ASP A CA 1
ATOM 1503 C C . ASP A 1 185 ? -2.898 -17.148 6.018 1.00 66.69 185 ASP A C 1
ATOM 1505 O O . ASP A 1 185 ? -1.857 -16.578 5.687 1.00 66.69 185 ASP A O 1
ATOM 1509 N N . VAL A 1 186 ? -3.301 -17.198 7.291 1.00 76.94 186 VAL A N 1
ATOM 1510 C CA . VAL A 1 186 ? -2.652 -16.502 8.405 1.00 76.94 186 VAL A CA 1
ATOM 1511 C C . VAL A 1 186 ? -2.272 -17.511 9.477 1.00 76.94 186 VAL A C 1
ATOM 1513 O O . VAL A 1 186 ? -3.131 -18.032 10.187 1.00 76.94 186 VAL A O 1
ATOM 1516 N N . VAL A 1 187 ? -0.971 -17.763 9.606 1.00 74.69 187 VAL A N 1
ATOM 1517 C CA . VAL A 1 187 ? -0.434 -18.747 10.554 1.00 74.69 187 VAL A CA 1
ATOM 1518 C C . VAL A 1 187 ? -0.092 -18.070 11.878 1.00 74.69 187 VAL A C 1
ATOM 1520 O O . VAL A 1 187 ? -0.368 -18.616 12.946 1.00 74.69 187 VAL A O 1
ATOM 1523 N N . GLU A 1 188 ? 0.443 -16.849 11.825 1.00 86.12 188 GLU A N 1
ATOM 1524 C CA . GLU A 1 188 ? 0.900 -16.121 13.003 1.00 86.12 188 GLU A CA 1
ATOM 1525 C C . GLU A 1 188 ? 0.225 -14.751 13.168 1.00 86.12 188 GLU A C 1
ATOM 1527 O O . GLU A 1 188 ? -0.241 -14.104 12.229 1.00 86.12 188 GLU A O 1
ATOM 1532 N N . LYS A 1 189 ? 0.218 -14.238 14.404 1.00 88.31 189 LYS A N 1
ATOM 1533 C CA . LYS A 1 189 ? -0.254 -12.875 14.714 1.00 88.31 189 LYS A CA 1
ATOM 1534 C C . LYS A 1 189 ? 0.537 -11.797 13.953 1.00 88.31 189 LYS A C 1
ATOM 1536 O O . LYS A 1 189 ? -0.008 -10.754 13.601 1.00 88.31 189 LYS A O 1
ATOM 1541 N N . THR A 1 190 ? 1.819 -12.044 13.713 1.00 86.69 190 THR A N 1
ATOM 1542 C CA . THR A 1 190 ? 2.734 -11.205 12.921 1.00 86.69 190 THR A CA 1
ATOM 1543 C C . THR A 1 190 ? 2.272 -11.063 11.468 1.00 86.69 190 THR A C 1
ATOM 1545 O O . THR A 1 190 ? 2.374 -9.970 10.901 1.00 86.69 190 THR A O 1
ATOM 1548 N N . ASP A 1 191 ? 1.683 -12.112 10.889 1.00 85.00 191 ASP A N 1
ATOM 1549 C CA . ASP A 1 191 ? 1.108 -12.083 9.541 1.00 85.00 191 ASP A CA 1
ATOM 1550 C C . ASP A 1 191 ? -0.107 -11.152 9.484 1.00 85.00 191 ASP A C 1
ATOM 1552 O O . ASP A 1 191 ? -0.212 -10.331 8.573 1.00 85.00 191 ASP A O 1
ATOM 1556 N N . MET A 1 192 ? -0.979 -11.194 10.501 1.00 87.75 192 MET A N 1
ATOM 1557 C CA . MET A 1 192 ? -2.128 -10.283 10.598 1.00 87.75 192 MET A CA 1
ATOM 1558 C C . MET A 1 192 ? -1.698 -8.815 10.623 1.00 87.75 192 MET A C 1
ATOM 1560 O O . MET A 1 192 ? -2.267 -7.988 9.912 1.00 87.75 192 MET A O 1
ATOM 1564 N N . ILE A 1 193 ? -0.680 -8.488 11.426 1.00 88.50 193 ILE A N 1
ATOM 1565 C CA . ILE A 1 193 ? -0.142 -7.123 11.511 1.00 88.50 193 ILE A CA 1
ATOM 1566 C C . ILE A 1 193 ? 0.429 -6.705 10.155 1.00 88.50 193 ILE A C 1
ATOM 1568 O O . ILE A 1 193 ? 0.158 -5.600 9.695 1.00 88.50 193 ILE A O 1
ATOM 1572 N N . SER A 1 194 ? 1.161 -7.596 9.486 1.00 82.94 194 SER A N 1
ATOM 1573 C CA . SER A 1 194 ? 1.735 -7.321 8.166 1.00 82.94 194 SER A CA 1
ATOM 1574 C C . SER A 1 194 ? 0.651 -7.054 7.116 1.00 82.94 194 SER A C 1
ATOM 1576 O O . SER A 1 194 ? 0.753 -6.084 6.368 1.00 82.94 194 SER A O 1
ATOM 1578 N N . ILE A 1 195 ? -0.420 -7.855 7.097 1.00 83.6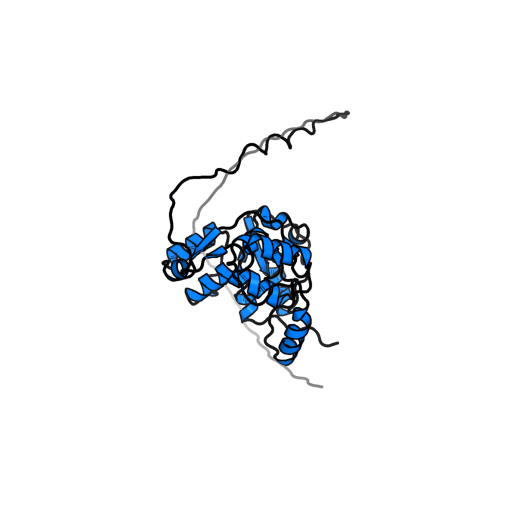9 195 ILE A N 1
ATOM 1579 C CA . ILE A 1 195 ? -1.595 -7.636 6.235 1.00 83.69 195 ILE A CA 1
ATOM 1580 C C . ILE A 1 195 ? -2.234 -6.280 6.536 1.00 83.69 195 ILE A C 1
ATOM 1582 O O . ILE A 1 195 ? -2.561 -5.528 5.618 1.00 83.69 195 ILE A O 1
ATOM 1586 N N . PHE A 1 196 ? -2.393 -5.945 7.818 1.00 85.88 196 PHE A N 1
ATOM 1587 C CA . PHE A 1 196 ? -3.019 -4.692 8.216 1.00 85.88 196 PHE A CA 1
ATOM 1588 C C . PHE A 1 196 ? -2.189 -3.476 7.790 1.00 85.88 196 PHE A C 1
ATOM 1590 O O . PHE A 1 196 ? -2.730 -2.543 7.205 1.00 85.88 196 PHE A O 1
ATOM 1597 N N . VAL A 1 197 ? -0.872 -3.504 7.991 1.00 82.00 197 VAL A N 1
ATOM 1598 C CA . VAL A 1 197 ? 0.037 -2.433 7.548 1.00 82.00 197 VAL A CA 1
ATOM 1599 C C . VAL A 1 197 ? 0.025 -2.297 6.023 1.00 82.00 197 VAL A C 1
ATOM 1601 O O . VAL A 1 197 ? -0.110 -1.193 5.500 1.00 82.00 197 VAL A O 1
ATOM 1604 N N . ASN A 1 198 ? 0.074 -3.413 5.295 1.00 75.50 198 ASN A N 1
ATOM 1605 C CA . ASN A 1 198 ? 0.071 -3.407 3.830 1.00 75.50 198 ASN A CA 1
ATOM 1606 C C . ASN A 1 198 ? -1.280 -2.996 3.217 1.00 75.50 198 ASN A C 1
ATOM 1608 O O . ASN A 1 198 ? -1.336 -2.690 2.026 1.00 75.50 198 ASN A O 1
ATOM 1612 N N . SER A 1 199 ? -2.360 -2.964 4.007 1.00 79.12 199 SER A N 1
ATOM 1613 C CA . SER A 1 199 ? -3.696 -2.550 3.556 1.00 79.12 199 SER A CA 1
ATOM 1614 C C . SER A 1 199 ? -3.789 -1.097 3.102 1.00 79.12 199 SER A C 1
ATOM 1616 O O . SER A 1 199 ? -4.694 -0.756 2.341 1.00 79.12 199 SER A O 1
ATOM 1618 N N . GLY A 1 200 ? -2.893 -0.231 3.585 1.00 71.75 200 GLY A N 1
ATOM 1619 C CA . GLY A 1 200 ? -3.034 1.218 3.432 1.00 71.75 200 GLY A CA 1
ATOM 1620 C C . GLY A 1 200 ? -4.243 1.800 4.182 1.00 71.75 200 GLY A C 1
ATOM 1621 O O . GLY A 1 200 ? -4.584 2.957 3.968 1.00 71.75 200 GLY A O 1
ATOM 1622 N N . ARG A 1 201 ? -4.906 1.012 5.047 1.00 75.00 201 ARG A N 1
ATOM 1623 C CA . ARG A 1 201 ? -6.009 1.441 5.931 1.00 75.00 201 ARG A CA 1
ATOM 1624 C C . ARG A 1 201 ? -5.545 1.790 7.346 1.00 75.00 201 ARG A C 1
ATOM 1626 O O . ARG A 1 201 ? -6.350 2.218 8.168 1.00 75.00 201 ARG A O 1
ATOM 1633 N N . LEU A 1 202 ? -4.259 1.592 7.620 1.00 77.31 202 LEU A N 1
ATOM 1634 C CA . LEU A 1 202 ? -3.626 1.799 8.911 1.00 77.31 202 LEU A CA 1
ATOM 1635 C C . LEU A 1 202 ? -2.470 2.788 8.773 1.00 77.31 202 LEU A C 1
ATOM 1637 O O . LEU A 1 202 ? -1.591 2.599 7.933 1.00 77.31 202 LEU A O 1
ATOM 1641 N N . ILE A 1 203 ? -2.416 3.765 9.674 1.00 69.56 203 ILE A N 1
ATOM 1642 C CA . ILE A 1 203 ? -1.199 4.525 9.962 1.00 69.56 203 ILE A CA 1
ATOM 1643 C C . ILE A 1 203 ? -0.548 3.957 11.214 1.00 69.56 203 ILE A C 1
ATOM 1645 O O . ILE A 1 203 ? -1.170 3.890 12.275 1.00 69.56 203 ILE A O 1
ATOM 1649 N N . VAL A 1 204 ? 0.720 3.577 11.079 1.00 75.31 204 VAL A N 1
ATOM 1650 C CA . VAL A 1 204 ? 1.546 3.096 12.183 1.00 75.31 204 VAL A CA 1
ATOM 1651 C C . VAL A 1 204 ? 2.223 4.281 12.870 1.00 75.31 204 VAL A C 1
ATOM 1653 O O . VAL A 1 204 ? 2.929 5.043 12.219 1.00 75.31 204 VAL A O 1
ATOM 1656 N N . LEU A 1 205 ? 2.003 4.432 14.176 1.00 74.56 205 LEU A N 1
ATOM 1657 C CA . LEU A 1 205 ? 2.659 5.442 15.014 1.00 74.56 205 LEU A CA 1
ATOM 1658 C C . LEU A 1 205 ? 3.884 4.827 15.725 1.00 74.56 205 LEU A C 1
ATOM 1660 O O . LEU A 1 205 ? 3.759 3.765 16.345 1.00 74.56 205 LEU A O 1
ATOM 1664 N N . ASP A 1 206 ? 5.045 5.482 15.677 1.00 66.88 206 ASP A N 1
ATOM 1665 C CA . ASP A 1 206 ? 6.259 5.025 16.374 1.00 66.88 206 ASP A CA 1
ATOM 1666 C C . ASP A 1 206 ? 6.314 5.511 17.835 1.00 66.88 206 ASP A C 1
ATOM 1668 O O . ASP A 1 206 ? 5.830 6.586 18.195 1.00 66.88 206 ASP A O 1
ATOM 1672 N N . THR A 1 207 ? 6.890 4.684 18.712 1.00 53.88 207 THR A N 1
ATOM 1673 C CA . THR A 1 207 ? 6.780 4.783 20.178 1.00 53.88 207 THR A CA 1
ATOM 1674 C C . THR A 1 207 ? 7.675 5.823 20.853 1.00 53.88 207 THR A C 1
ATOM 1676 O O . THR A 1 207 ? 7.485 6.063 22.042 1.00 53.88 207 THR A O 1
ATOM 1679 N N . GLU A 1 208 ? 8.567 6.517 20.143 1.00 51.75 208 GLU A N 1
ATOM 1680 C CA . GLU A 1 208 ? 9.528 7.429 20.793 1.00 51.75 208 GLU A CA 1
ATOM 1681 C C . GLU A 1 208 ? 9.225 8.935 20.694 1.00 51.75 208 GLU A C 1
ATOM 1683 O O . GLU A 1 208 ? 10.066 9.735 21.106 1.00 51.75 208 GLU A O 1
ATOM 1688 N N . LYS A 1 209 ? 8.050 9.377 20.208 1.00 45.28 209 LYS A N 1
ATOM 1689 C CA . LYS A 1 209 ? 7.761 10.831 20.161 1.00 45.28 209 LYS A CA 1
ATOM 1690 C C . LYS A 1 209 ? 6.427 11.359 20.663 1.00 45.28 209 LYS A C 1
ATOM 1692 O O . LYS A 1 209 ? 6.332 12.572 20.791 1.00 45.28 209 LYS A O 1
ATOM 1697 N N . ASP A 1 210 ? 5.483 10.522 21.078 1.00 39.75 210 ASP A N 1
ATOM 1698 C CA . ASP A 1 210 ? 4.191 11.037 21.547 1.00 39.75 210 ASP A CA 1
ATOM 1699 C C . ASP A 1 210 ? 3.806 10.452 22.911 1.00 39.75 210 ASP A C 1
ATOM 1701 O O . ASP A 1 210 ? 3.186 9.382 23.013 1.00 39.75 210 ASP A O 1
ATOM 1705 N N . SER A 1 211 ? 4.178 11.173 23.972 1.00 41.09 211 SER A N 1
ATOM 1706 C CA . SER A 1 211 ? 3.433 11.172 25.231 1.00 41.09 211 SER A CA 1
ATOM 1707 C C . SER A 1 211 ? 2.111 11.920 25.019 1.00 41.09 211 SER A C 1
ATOM 1709 O O . SER A 1 211 ? 2.116 13.103 24.687 1.00 41.09 211 SER A O 1
ATOM 1711 N N . CYS A 1 212 ? 0.998 11.205 25.191 1.00 36.38 212 CYS A N 1
ATOM 1712 C CA . CYS A 1 212 ? -0.390 11.667 25.051 1.00 36.38 212 CYS A CA 1
ATOM 1713 C C . CYS A 1 212 ? -0.725 12.869 25.968 1.00 36.38 212 CYS A C 1
ATOM 1715 O O . CYS A 1 212 ? -0.075 13.027 27.004 1.00 36.38 212 CYS A O 1
ATOM 1717 N N . PRO A 1 213 ? -1.737 13.702 25.641 1.00 41.09 213 PRO A N 1
ATOM 1718 C CA . PRO A 1 213 ? -3.172 13.394 25.859 1.00 41.09 213 PRO A CA 1
ATOM 1719 C C . PRO A 1 213 ? -4.024 13.771 24.616 1.00 41.09 213 PRO A C 1
ATOM 1721 O O . PRO A 1 213 ? -3.563 14.534 23.782 1.00 41.09 213 PRO A O 1
ATOM 1724 N N . VAL A 1 214 ? -5.224 13.253 24.321 1.00 33.91 214 VAL A N 1
ATOM 1725 C CA . VAL A 1 214 ? -6.511 13.313 25.047 1.00 33.91 214 VAL A CA 1
ATOM 1726 C C . VAL A 1 214 ? -7.470 12.293 24.377 1.00 33.91 214 VAL A C 1
ATOM 1728 O O . VAL A 1 214 ? -7.389 12.071 23.175 1.00 33.91 214 VAL A O 1
ATOM 1731 N N . SER A 1 215 ? -8.225 11.507 25.151 1.00 31.92 215 SER A N 1
ATOM 1732 C CA . SER A 1 215 ? -9.675 11.634 25.415 1.00 31.92 215 SER A CA 1
ATOM 1733 C C . SER A 1 215 ? -10.613 11.410 24.226 1.00 31.92 215 SER A C 1
ATOM 1735 O O . SER A 1 215 ? -10.636 12.161 23.259 1.00 31.92 215 SER A O 1
ATOM 1737 N N . SER A 1 216 ? -11.472 10.405 24.413 1.00 34.94 216 SER A N 1
ATOM 1738 C CA . SER A 1 216 ? -12.862 10.341 23.957 1.00 34.94 216 SER A CA 1
ATOM 1739 C C . SER A 1 216 ? -13.447 11.700 23.569 1.00 34.94 216 SER A C 1
ATOM 1741 O O . SER A 1 216 ? -13.485 12.584 24.429 1.00 34.94 216 SER A O 1
ATOM 1743 N N . THR A 1 217 ? -13.917 11.814 22.316 1.00 28.95 217 THR A N 1
ATOM 1744 C CA . THR A 1 217 ? -15.074 12.596 21.811 1.00 28.95 217 THR A CA 1
ATOM 1745 C C . THR A 1 217 ? -14.813 13.069 20.364 1.00 28.95 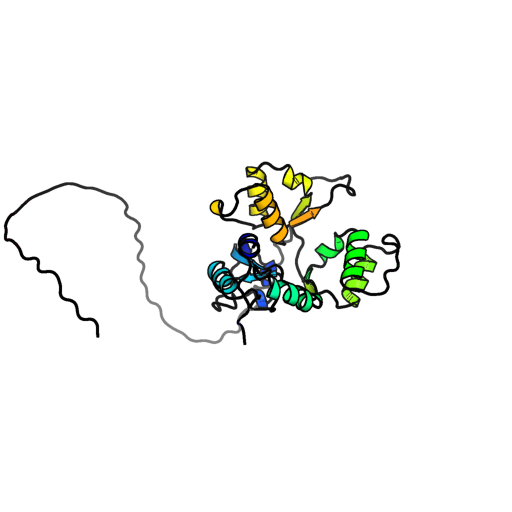217 THR A C 1
ATOM 1747 O O . THR A 1 217 ? -14.060 14.007 20.157 1.00 28.95 217 THR A O 1
ATOM 1750 N N . ILE A 1 218 ? -15.485 12.410 19.403 1.00 31.67 218 ILE A N 1
ATOM 1751 C CA . ILE A 1 218 ? -16.225 13.002 18.259 1.00 31.67 218 ILE A CA 1
ATOM 1752 C C . ILE A 1 218 ? -15.448 13.741 17.148 1.00 31.67 218 ILE A C 1
ATOM 1754 O O . ILE A 1 218 ? -14.724 14.686 17.405 1.00 31.67 218 ILE A O 1
ATOM 1758 N N . PHE A 1 219 ? -15.719 13.352 15.892 1.00 25.98 219 PHE A N 1
ATOM 1759 C CA . PHE A 1 219 ? -16.501 14.117 14.891 1.00 25.98 219 PHE A CA 1
ATOM 1760 C C . PHE A 1 219 ? -17.076 13.077 13.908 1.00 25.98 219 PHE A C 1
ATOM 1762 O O . PHE A 1 219 ? -16.340 12.471 13.140 1.00 25.98 219 PHE A O 1
ATOM 1769 N N . ASN A 1 220 ? -18.338 12.642 14.048 1.00 30.22 220 ASN A N 1
ATOM 1770 C CA . ASN A 1 220 ? -19.519 13.342 13.517 1.00 30.22 220 ASN A CA 1
ATOM 1771 C C . ASN A 1 220 ? -19.150 14.165 12.281 1.00 30.22 220 ASN A C 1
ATOM 1773 O O . ASN A 1 220 ? -19.041 15.383 12.350 1.00 30.22 220 ASN A O 1
ATOM 1777 N N . TYR A 1 221 ? -18.871 13.467 11.181 1.00 27.22 221 TYR A N 1
ATOM 1778 C CA . TYR A 1 221 ? -18.753 14.092 9.874 1.00 27.22 221 TYR A CA 1
ATOM 1779 C C . TYR A 1 221 ? -20.154 14.178 9.268 1.00 27.22 221 TYR A C 1
ATOM 1781 O O . TYR A 1 221 ? -20.836 13.162 9.130 1.00 27.22 221 TYR A O 1
ATOM 1789 N N . ASP A 1 222 ? -20.563 15.412 8.991 1.00 30.06 222 ASP A N 1
ATOM 1790 C CA . ASP A 1 222 ? -21.887 15.861 8.573 1.00 30.06 222 ASP A CA 1
ATOM 1791 C C . ASP A 1 222 ? -22.647 14.921 7.633 1.00 30.06 222 ASP A C 1
ATOM 1793 O O . ASP A 1 222 ? -22.308 14.726 6.463 1.00 30.06 222 ASP A O 1
ATOM 1797 N N . PHE A 1 223 ? -23.773 14.446 8.157 1.00 30.45 223 PHE A N 1
ATOM 1798 C CA . PHE A 1 223 ? -24.884 13.821 7.445 1.00 30.45 223 PHE A CA 1
ATOM 1799 C C . PHE A 1 223 ? -25.701 14.843 6.618 1.00 30.45 223 PHE A C 1
ATOM 1801 O O . PHE A 1 223 ? -26.535 14.456 5.803 1.00 30.45 223 PHE A O 1
ATOM 1808 N N . GLU A 1 224 ? -25.429 16.147 6.739 1.00 29.38 224 GLU A N 1
ATOM 1809 C CA . GLU A 1 224 ? -26.250 17.213 6.141 1.00 29.38 224 GLU A CA 1
ATOM 1810 C C . GLU A 1 224 ? -25.854 17.628 4.713 1.00 29.38 224 GLU A C 1
ATOM 1812 O O . GLU A 1 224 ? -26.547 18.422 4.081 1.00 29.38 224 GLU A O 1
ATOM 1817 N N . ARG A 1 225 ? -24.816 17.032 4.106 1.00 34.12 225 ARG A N 1
ATOM 1818 C CA . ARG A 1 225 ? -24.475 17.312 2.692 1.00 34.12 225 ARG A CA 1
ATOM 1819 C C . ARG A 1 225 ? -25.214 16.443 1.667 1.00 34.12 225 ARG A C 1
ATOM 1821 O O . ARG A 1 225 ? -24.862 16.452 0.490 1.00 34.12 225 ARG A O 1
ATOM 1828 N N . LYS A 1 226 ? -26.237 15.696 2.098 1.00 36.72 226 LYS A N 1
ATOM 1829 C CA . LYS A 1 226 ? -27.123 14.911 1.218 1.00 36.72 226 LYS A CA 1
ATOM 1830 C C . LYS A 1 226 ? -28.407 15.632 0.800 1.00 36.72 226 LYS A C 1
ATOM 1832 O O . LYS A 1 226 ? -29.189 15.044 0.063 1.00 36.72 226 LYS A O 1
ATOM 1837 N N . GLN A 1 227 ? -28.605 16.896 1.177 1.00 34.59 227 GLN A N 1
ATOM 1838 C CA . GLN A 1 227 ? -29.800 17.646 0.769 1.00 34.59 227 GLN A CA 1
ATOM 1839 C C . GLN A 1 227 ? -29.611 18.556 -0.457 1.00 34.59 227 GLN A C 1
ATOM 1841 O O . GLN A 1 227 ? -30.524 19.287 -0.809 1.00 34.59 227 GLN A O 1
ATOM 1846 N N . SER A 1 228 ? -28.475 18.481 -1.162 1.00 33.78 228 SER A N 1
ATOM 1847 C CA . SER A 1 228 ? -28.231 19.278 -2.380 1.00 33.78 228 SER A CA 1
ATOM 1848 C C . SER A 1 228 ? -27.919 18.465 -3.646 1.00 33.78 228 SER A C 1
ATOM 1850 O O . SER A 1 228 ? -27.411 19.009 -4.620 1.00 33.78 228 SER A O 1
ATOM 1852 N N . ILE A 1 229 ? -28.273 17.173 -3.678 1.00 34.25 229 ILE A N 1
ATOM 1853 C CA . ILE A 1 229 ? -28.311 16.362 -4.920 1.00 34.25 229 ILE A CA 1
ATOM 1854 C C . ILE A 1 229 ? -29.722 15.768 -5.120 1.00 34.25 229 ILE A C 1
ATOM 1856 O O . ILE A 1 229 ? -29.897 14.681 -5.656 1.00 34.25 229 ILE A O 1
ATOM 1860 N N . ALA A 1 230 ? -30.749 16.480 -4.646 1.00 33.50 230 ALA A N 1
ATOM 1861 C CA . ALA A 1 230 ? -32.160 16.140 -4.853 1.00 33.50 230 ALA A CA 1
ATOM 1862 C C . ALA A 1 230 ? -32.953 17.274 -5.535 1.00 33.50 230 ALA A C 1
ATOM 1864 O O . ALA A 1 230 ? -34.177 17.244 -5.553 1.00 33.50 230 ALA A O 1
ATOM 1865 N N . GLU A 1 231 ? -32.263 18.248 -6.136 1.00 31.52 231 GLU A N 1
ATOM 1866 C CA . GLU A 1 231 ? -32.867 19.298 -6.962 1.00 31.52 231 GLU A CA 1
ATOM 1867 C C . GLU A 1 231 ? -32.236 19.288 -8.356 1.00 31.52 231 GLU A C 1
ATOM 1869 O O . GLU A 1 231 ? -31.473 20.164 -8.748 1.00 31.52 231 GLU A O 1
ATOM 1874 N N . ILE A 1 232 ? -32.555 18.247 -9.119 1.00 32.97 232 ILE A N 1
ATOM 1875 C CA . ILE A 1 232 ? -32.749 18.405 -10.560 1.00 32.97 232 ILE A CA 1
ATOM 1876 C C . ILE A 1 232 ? -34.179 17.936 -10.806 1.00 32.97 232 ILE A C 1
ATOM 1878 O O . ILE A 1 232 ? -34.441 16.795 -11.182 1.00 32.97 232 ILE A O 1
ATOM 1882 N N . SER A 1 233 ? -35.125 18.812 -10.469 1.00 29.20 233 SER A N 1
ATOM 1883 C CA . SER A 1 233 ? -36.501 18.698 -10.918 1.00 29.20 233 SER A CA 1
ATOM 1884 C C . SER A 1 233 ? -36.541 18.940 -12.425 1.00 29.20 233 SER A C 1
ATOM 1886 O O . SER A 1 233 ? -36.106 19.969 -12.934 1.00 29.20 233 SER A O 1
ATOM 1888 N N . MET A 1 234 ? -37.041 17.930 -13.127 1.00 26.08 234 MET A N 1
ATOM 1889 C CA . MET A 1 234 ? -38.169 18.042 -14.048 1.00 26.08 234 MET A CA 1
ATOM 1890 C C . MET A 1 234 ? -38.266 19.342 -14.865 1.00 26.08 234 MET A C 1
ATOM 1892 O O . MET A 1 234 ? -38.704 20.379 -14.375 1.00 26.08 234 MET A O 1
ATOM 1896 N N . THR A 1 235 ? -38.038 19.211 -16.169 1.00 31.06 235 THR A N 1
ATOM 1897 C CA . THR A 1 235 ? -38.963 19.800 -17.144 1.00 31.06 235 THR A CA 1
ATOM 1898 C C . THR A 1 235 ? -39.672 18.629 -17.812 1.00 31.06 235 THR A C 1
ATOM 1900 O O . THR A 1 235 ? -39.020 17.685 -18.258 1.00 31.06 235 THR A O 1
ATOM 1903 N N . GLY A 1 236 ? -41.000 18.619 -17.696 1.00 28.83 236 GLY A N 1
ATOM 1904 C CA . GLY A 1 236 ? -41.854 17.620 -18.321 1.00 28.83 236 GLY A CA 1
ATOM 1905 C C . GLY A 1 236 ? -41.963 17.852 -19.821 1.00 28.83 236 GLY A C 1
ATOM 1906 O O . GLY A 1 236 ? -41.662 18.943 -20.291 1.00 28.83 236 GLY A O 1
ATOM 1907 N N . ASP A 1 237 ? -42.370 16.805 -20.528 1.00 27.56 237 ASP A N 1
ATOM 1908 C CA . ASP A 1 237 ? -43.458 16.859 -21.500 1.00 27.56 237 ASP A CA 1
ATOM 1909 C C . ASP A 1 237 ? -43.981 15.427 -21.733 1.00 27.56 237 ASP A C 1
ATOM 1911 O O . ASP A 1 237 ? -43.262 14.437 -21.579 1.00 27.56 237 ASP A O 1
ATOM 1915 N N . ASP A 1 238 ? -45.279 15.388 -22.000 1.00 31.66 238 ASP A N 1
ATOM 1916 C CA . ASP A 1 238 ? -46.270 14.310 -22.065 1.00 31.66 238 ASP A CA 1
ATOM 1917 C C . ASP A 1 238 ? -45.884 12.968 -22.726 1.00 31.66 238 ASP A C 1
ATOM 1919 O O . ASP A 1 238 ? -45.121 12.923 -23.688 1.00 31.66 238 ASP A O 1
ATOM 1923 N N . ILE A 1 239 ? -46.510 11.871 -22.262 1.00 30.72 239 ILE A N 1
ATOM 1924 C CA . ILE A 1 239 ? -47.419 11.004 -23.053 1.00 30.72 239 ILE A CA 1
ATOM 1925 C C . ILE A 1 239 ? -48.075 9.942 -22.141 1.00 30.72 239 ILE A C 1
ATOM 1927 O O . ILE A 1 239 ? -47.447 9.342 -21.270 1.00 30.72 239 ILE A O 1
ATOM 1931 N N . GLU A 1 240 ? -49.373 9.769 -22.378 1.00 32.38 240 GLU A N 1
ATOM 1932 C CA . GLU A 1 240 ? -50.395 8.994 -21.674 1.00 32.38 240 GLU A CA 1
ATOM 1933 C C . GLU A 1 240 ? -50.221 7.454 -21.672 1.00 32.38 240 GLU A C 1
ATOM 1935 O O . GLU A 1 240 ? -49.568 6.863 -22.531 1.00 32.38 240 GLU A O 1
ATOM 1940 N N . ASP A 1 241 ? -50.980 6.834 -20.754 1.00 29.95 241 ASP A N 1
ATOM 1941 C CA . ASP A 1 241 ? -51.749 5.590 -20.933 1.00 29.95 241 ASP A CA 1
ATOM 1942 C C . ASP A 1 241 ? -51.056 4.210 -20.904 1.00 29.95 241 ASP A C 1
ATOM 1944 O O . ASP A 1 241 ? -50.626 3.669 -21.922 1.00 29.95 241 ASP A O 1
ATOM 1948 N N . LYS A 1 242 ? -51.152 3.513 -19.756 1.00 32.09 242 LYS A N 1
ATOM 1949 C CA . LYS A 1 242 ? -52.238 2.535 -19.478 1.00 32.09 242 LYS A CA 1
ATOM 1950 C C . LYS A 1 242 ? -51.998 1.723 -18.202 1.00 32.09 242 LYS A C 1
ATOM 1952 O O . LYS A 1 242 ? -50.964 1.090 -18.016 1.00 32.09 242 LYS A O 1
ATOM 1957 N N . GLU A 1 243 ? -53.030 1.696 -17.365 1.00 31.38 243 GLU A N 1
ATOM 1958 C CA . GLU A 1 243 ? -53.228 0.734 -16.284 1.00 31.38 243 GLU A CA 1
ATOM 1959 C C . GLU A 1 243 ? -53.285 -0.708 -16.819 1.00 31.38 243 GLU A C 1
ATOM 1961 O O . GLU A 1 243 ? -53.885 -0.948 -17.867 1.00 31.38 243 GLU A O 1
ATOM 1966 N N . GLN A 1 244 ? -52.786 -1.678 -16.043 1.00 33.31 244 GLN A N 1
ATOM 1967 C CA . GLN A 1 244 ? -53.617 -2.788 -15.560 1.00 33.31 244 GLN A CA 1
ATOM 1968 C C . GLN A 1 244 ? -52.919 -3.624 -14.473 1.00 33.31 244 GLN A C 1
ATOM 1970 O O . GLN A 1 244 ? -51.734 -3.934 -14.530 1.00 33.31 244 GLN A O 1
ATOM 1975 N N . HIS A 1 245 ? -53.738 -3.937 -13.469 1.00 30.83 245 HIS A N 1
ATOM 1976 C CA . HIS A 1 245 ? -53.578 -4.827 -12.320 1.00 30.83 245 HIS A CA 1
ATOM 1977 C C . HIS A 1 245 ? -52.763 -6.116 -12.561 1.00 30.83 245 HIS A C 1
ATOM 1979 O O . HIS A 1 245 ? -52.877 -6.734 -13.612 1.00 30.83 245 HIS A O 1
ATOM 1985 N N . VAL A 1 246 ? -52.106 -6.638 -11.515 1.00 30.14 246 VAL A N 1
ATOM 1986 C CA . VAL A 1 246 ? -52.674 -7.704 -10.656 1.00 30.14 246 VAL A CA 1
ATOM 1987 C C . VAL A 1 246 ? -51.762 -7.969 -9.447 1.00 30.14 246 VAL A C 1
ATOM 1989 O O . VAL A 1 246 ? -50.543 -8.066 -9.531 1.00 30.14 246 VAL A O 1
ATOM 1992 N N . HIS A 1 247 ? -52.439 -8.058 -8.310 1.00 29.80 247 HIS A N 1
ATOM 1993 C CA . HIS A 1 247 ? -52.009 -8.402 -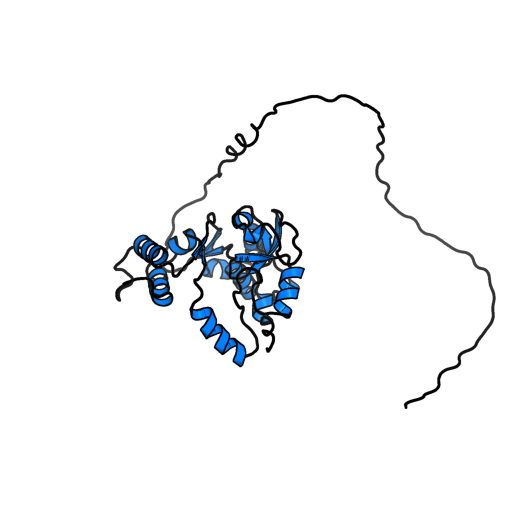6.964 1.00 29.80 247 HIS A CA 1
ATOM 1994 C C . HIS A 1 247 ? -51.744 -9.918 -6.846 1.00 29.80 247 HIS A C 1
ATOM 1996 O O . HIS A 1 247 ? -52.500 -10.705 -7.413 1.00 29.80 247 HIS A O 1
ATOM 2002 N N . GLY A 1 248 ? -50.741 -10.346 -6.074 1.00 28.23 248 GLY A N 1
ATOM 2003 C CA . GLY A 1 248 ? -50.565 -11.766 -5.746 1.00 28.23 248 GLY A CA 1
ATOM 2004 C C . GLY A 1 248 ? -49.381 -12.039 -4.820 1.00 28.23 248 GLY A C 1
ATOM 2005 O O . GLY A 1 248 ? -48.263 -12.210 -5.286 1.00 28.23 248 GLY A O 1
ATOM 2006 N N . GLN A 1 249 ? -49.656 -12.034 -3.515 1.00 28.31 249 GLN A N 1
ATOM 2007 C CA . GLN A 1 249 ? -48.800 -12.522 -2.424 1.00 28.31 249 GLN A CA 1
ATOM 2008 C C . GLN A 1 249 ? -48.705 -14.066 -2.413 1.00 28.31 249 GLN A C 1
ATOM 2010 O O . GLN A 1 249 ? -49.353 -14.705 -3.236 1.00 28.31 249 GLN A O 1
ATOM 2015 N N . PHE A 1 250 ? -47.955 -14.593 -1.429 1.00 26.61 250 PHE A N 1
ATOM 2016 C CA . PHE A 1 250 ? -47.791 -15.970 -0.897 1.00 26.61 250 PHE A CA 1
ATOM 2017 C C . PHE A 1 250 ? -46.331 -16.441 -1.026 1.00 26.61 250 PHE A C 1
ATOM 2019 O O . PHE A 1 250 ? -45.861 -16.697 -2.129 1.00 26.61 250 PHE A O 1
ATOM 2026 N N . GLU A 1 251 ? -45.485 -16.274 -0.000 1.00 29.50 251 GLU A N 1
ATOM 2027 C CA . GLU A 1 251 ? -45.379 -16.962 1.314 1.00 29.50 251 GLU A CA 1
ATOM 2028 C C . GLU A 1 251 ? -44.811 -18.391 1.255 1.00 29.50 251 GLU A C 1
ATOM 2030 O O . GLU A 1 251 ? -45.176 -19.210 0.414 1.00 29.50 251 GLU A O 1
ATOM 2035 N N . ASP A 1 252 ? -43.876 -18.605 2.182 1.00 31.42 252 ASP A N 1
ATOM 2036 C CA . ASP A 1 252 ? -42.971 -19.729 2.394 1.00 31.42 252 ASP A CA 1
ATOM 2037 C C . ASP A 1 252 ? -43.656 -21.061 2.745 1.00 31.42 252 ASP A C 1
ATOM 2039 O O . ASP A 1 252 ? -44.732 -21.096 3.341 1.00 31.42 252 ASP A O 1
ATOM 2043 N N . ALA A 1 253 ? -42.958 -22.173 2.485 1.00 32.06 253 ALA A N 1
ATOM 2044 C CA . ALA A 1 253 ? -43.186 -23.432 3.191 1.00 32.06 253 ALA A CA 1
ATOM 2045 C C . ALA A 1 253 ? -41.884 -24.236 3.328 1.00 32.06 253 ALA A C 1
ATOM 2047 O O . ALA A 1 253 ? -41.190 -24.511 2.347 1.00 32.06 253 ALA A O 1
ATOM 2048 N N . ASP A 1 254 ? -41.605 -24.600 4.575 1.00 30.56 254 ASP A N 1
ATOM 2049 C CA . ASP A 1 254 ? -40.505 -25.426 5.059 1.00 30.56 254 ASP A CA 1
ATOM 2050 C C . ASP A 1 254 ? -40.993 -26.867 5.348 1.00 30.56 254 ASP A C 1
ATOM 2052 O O . ASP A 1 254 ? -42.190 -27.119 5.482 1.00 30.56 254 ASP A O 1
ATOM 2056 N N . GLU A 1 255 ? -40.021 -27.767 5.510 1.00 34.09 255 GLU A N 1
ATOM 2057 C CA . GLU A 1 255 ? -40.038 -29.044 6.251 1.00 34.09 255 GLU A CA 1
ATOM 2058 C C . GLU A 1 255 ? -40.767 -30.330 5.762 1.00 34.09 255 GLU A C 1
ATOM 2060 O O . GLU A 1 255 ? -41.972 -30.515 5.864 1.00 34.09 255 GLU A O 1
ATOM 2065 N N . SER A 1 256 ? -39.914 -31.325 5.455 1.00 32.97 256 SER A N 1
ATOM 2066 C CA . SER A 1 256 ? -39.837 -32.698 6.017 1.00 32.97 256 SER A CA 1
ATOM 2067 C C . SER A 1 256 ? -41.007 -33.705 5.910 1.00 32.97 256 SER A C 1
ATOM 2069 O O . SER A 1 256 ? -42.100 -33.483 6.408 1.00 32.97 256 SER A O 1
ATOM 2071 N N . HIS A 1 257 ? -40.718 -34.911 5.389 1.00 31.66 257 HIS A N 1
ATOM 2072 C CA . HIS A 1 257 ? -40.730 -36.192 6.133 1.00 31.66 257 HIS A CA 1
ATOM 2073 C C . HIS A 1 257 ? -40.432 -37.399 5.215 1.00 31.66 257 HIS A C 1
ATOM 2075 O O . HIS A 1 257 ? -40.786 -37.431 4.040 1.00 31.66 257 HIS A O 1
ATOM 2081 N N . ALA A 1 258 ? -39.755 -38.400 5.783 1.00 31.81 258 ALA A N 1
ATOM 2082 C CA . ALA A 1 258 ? -39.386 -39.680 5.176 1.00 31.81 258 ALA A CA 1
ATOM 2083 C C . ALA A 1 258 ? -40.497 -40.752 5.288 1.00 31.81 258 ALA A C 1
ATOM 2085 O O . ALA A 1 258 ? -41.396 -40.594 6.111 1.00 31.81 258 ALA A O 1
ATOM 2086 N N . VAL A 1 259 ? -40.332 -41.877 4.556 1.00 32.50 259 VAL A N 1
ATOM 2087 C CA . VAL A 1 259 ? -40.389 -43.301 5.014 1.00 32.50 259 VAL A CA 1
ATOM 2088 C C . VAL A 1 259 ? -41.004 -44.268 3.960 1.00 32.50 259 VAL A C 1
ATOM 2090 O O . VAL A 1 259 ? -42.173 -44.132 3.632 1.00 32.50 259 VAL A O 1
ATOM 2093 N N . GLN A 1 260 ? -40.182 -45.264 3.543 1.00 33.00 260 GLN A N 1
ATOM 2094 C CA . GLN A 1 260 ? -40.440 -46.678 3.117 1.00 33.00 260 GLN A CA 1
ATOM 2095 C C . GLN A 1 260 ? -41.441 -46.984 1.978 1.00 33.00 260 GLN A C 1
ATOM 2097 O O . GLN A 1 260 ? -42.388 -46.255 1.753 1.00 33.00 260 GLN A O 1
ATOM 2102 N N . ASP A 1 261 ? -41.441 -48.117 1.271 1.00 32.53 261 ASP A N 1
ATOM 2103 C CA . ASP A 1 261 ? -40.550 -49.239 0.910 1.00 32.53 261 ASP A CA 1
ATOM 2104 C C . ASP A 1 261 ? -41.486 -50.166 0.097 1.00 32.53 261 ASP A C 1
ATOM 2106 O O . ASP A 1 261 ? -42.619 -50.372 0.540 1.00 32.53 261 ASP A O 1
ATOM 2110 N N . GLN A 1 262 ? -41.084 -50.685 -1.072 1.00 35.56 262 GLN A N 1
ATOM 2111 C CA . GLN A 1 262 ? -41.527 -51.993 -1.588 1.00 35.56 262 GLN A CA 1
ATOM 2112 C C . GLN A 1 262 ? -40.912 -52.358 -2.946 1.00 35.56 262 GLN A C 1
ATOM 2114 O O . GLN A 1 262 ? -40.734 -51.560 -3.862 1.00 35.56 262 GLN A O 1
ATOM 2119 N N . SER A 1 263 ? -40.600 -53.643 -3.000 1.00 33.72 263 SER A N 1
ATOM 2120 C CA . SER A 1 263 ? -39.850 -54.438 -3.954 1.00 33.72 263 SER A CA 1
ATOM 2121 C C . SER A 1 263 ? -40.591 -54.773 -5.254 1.00 33.72 263 SER A C 1
ATOM 2123 O O . SER A 1 263 ? -41.814 -54.789 -5.308 1.00 33.72 263 SER A O 1
ATOM 2125 N N . THR A 1 264 ? -39.836 -55.134 -6.297 1.00 36.94 264 THR A N 1
ATOM 2126 C CA . THR A 1 264 ? -40.108 -56.254 -7.227 1.00 36.94 264 THR A CA 1
ATOM 2127 C C . THR A 1 264 ? -38.884 -56.496 -8.122 1.00 36.94 264 THR A C 1
ATOM 2129 O O . THR A 1 264 ? -37.953 -55.700 -8.171 1.00 36.94 264 THR A O 1
ATOM 2132 N N . ALA A 1 265 ? -38.836 -57.683 -8.718 1.00 31.22 265 ALA A N 1
ATOM 2133 C CA . ALA A 1 265 ? -37.649 -58.503 -8.910 1.00 31.22 265 ALA A CA 1
ATOM 2134 C C . ALA A 1 265 ? -37.166 -58.655 -10.371 1.00 31.22 265 ALA A C 1
ATOM 2136 O O . ALA A 1 265 ? -37.867 -58.307 -11.316 1.00 31.22 265 ALA A O 1
ATOM 2137 N N . SER A 1 266 ? -36.035 -59.370 -10.499 1.00 33.75 266 SER A N 1
ATOM 2138 C CA . SER A 1 266 ? -35.457 -60.022 -11.696 1.00 33.75 266 SER A CA 1
ATOM 2139 C C . SER A 1 266 ? -34.733 -59.091 -12.679 1.00 33.75 266 SER A C 1
ATOM 2141 O O . SER A 1 266 ? -35.170 -57.981 -12.918 1.00 33.75 266 SER A O 1
ATOM 2143 N N . GLY A 1 267 ? -33.607 -59.433 -13.303 1.00 28.80 267 GLY A N 1
ATOM 2144 C CA . GLY A 1 267 ? -32.844 -60.673 -13.428 1.00 28.80 267 GLY A CA 1
ATOM 2145 C C . GLY A 1 267 ? -31.985 -60.572 -14.706 1.00 28.80 267 GLY A C 1
ATOM 2146 O O . GLY A 1 267 ? -32.349 -59.843 -15.619 1.00 28.80 267 GLY A O 1
ATOM 2147 N N . ALA A 1 268 ? -30.886 -61.336 -14.765 1.00 34.25 268 ALA A N 1
ATOM 2148 C CA . ALA A 1 268 ? -29.910 -61.485 -15.869 1.00 34.25 268 ALA A CA 1
ATOM 2149 C C . ALA A 1 268 ? -28.843 -60.365 -15.988 1.00 34.25 268 ALA A C 1
ATOM 2151 O O . ALA A 1 268 ? -29.162 -59.210 -16.218 1.00 34.25 268 ALA A O 1
ATOM 2152 N N . ARG A 1 269 ? -27.555 -60.579 -15.670 1.00 33.62 269 ARG A N 1
ATOM 2153 C CA . ARG A 1 269 ? -26.521 -61.534 -16.149 1.00 33.62 269 ARG A CA 1
ATOM 2154 C C . ARG A 1 269 ? -25.700 -60.968 -17.325 1.00 33.62 269 ARG A C 1
ATOM 2156 O O . ARG A 1 269 ? -26.139 -61.004 -18.460 1.00 33.62 269 ARG A O 1
ATOM 2163 N N . SER A 1 270 ? -24.479 -60.551 -16.967 1.00 31.45 270 SER A N 1
ATOM 2164 C CA . SER A 1 270 ? -23.189 -60.693 -17.672 1.00 31.45 270 SER A CA 1
ATOM 2165 C C . SER A 1 270 ? -23.047 -60.200 -19.122 1.00 31.45 270 SER A C 1
ATOM 2167 O O . SER A 1 270 ? -23.609 -60.801 -20.025 1.00 31.45 270 SER A O 1
ATOM 2169 N N . GLN A 1 271 ? -22.086 -59.299 -19.367 1.00 36.47 271 GLN A N 1
ATOM 2170 C CA . GLN A 1 271 ? -20.764 -59.675 -19.906 1.00 36.47 271 GLN A CA 1
ATOM 2171 C C . GLN A 1 271 ? -19.789 -58.483 -19.936 1.00 36.47 271 GLN A C 1
ATOM 2173 O O . GLN A 1 271 ? -20.097 -57.410 -20.441 1.00 36.47 271 GLN A O 1
ATOM 2178 N N . LEU A 1 272 ? -18.610 -58.732 -19.364 1.00 34.97 272 LEU A N 1
ATOM 2179 C CA . LEU A 1 272 ? -17.357 -58.005 -19.543 1.00 34.97 272 LEU A CA 1
ATOM 2180 C C . LEU A 1 272 ? -16.692 -58.480 -20.842 1.00 34.97 272 LEU A C 1
ATOM 2182 O O . LEU A 1 272 ? -16.716 -59.682 -21.101 1.00 34.97 272 LEU A O 1
ATOM 2186 N N . VAL A 1 273 ? -16.019 -57.581 -21.561 1.00 36.28 273 VAL A N 1
ATOM 2187 C CA . VAL A 1 273 ? -14.795 -57.882 -22.328 1.00 36.28 273 VAL A CA 1
ATOM 2188 C C . VAL A 1 273 ? -13.923 -56.621 -22.404 1.00 36.28 273 VAL A C 1
ATOM 2190 O O . VAL A 1 273 ? -14.375 -55.582 -22.879 1.00 36.28 273 VAL A O 1
ATOM 2193 N N . ASP A 1 274 ? -12.693 -56.747 -21.896 1.00 35.59 274 ASP A N 1
ATOM 2194 C CA . ASP A 1 274 ? -11.572 -55.800 -22.003 1.00 35.59 274 ASP A CA 1
ATOM 2195 C C . ASP A 1 274 ? -10.801 -55.981 -23.357 1.00 35.59 274 ASP A C 1
ATOM 2197 O O . ASP A 1 274 ? -11.396 -56.481 -24.314 1.00 35.59 274 ASP A O 1
ATOM 2201 N N . PRO A 1 275 ? -9.517 -55.572 -23.532 1.00 50.91 275 PRO A N 1
ATOM 2202 C CA . PRO A 1 275 ? -9.118 -54.510 -24.458 1.00 50.91 275 PRO A CA 1
ATOM 2203 C C . PRO A 1 275 ? -8.154 -54.999 -25.567 1.00 50.91 275 PRO A C 1
ATOM 2205 O O . PRO A 1 275 ? -7.633 -56.111 -25.518 1.00 50.91 275 PRO A O 1
ATOM 2208 N N . ALA A 1 276 ? -7.838 -54.153 -26.554 1.00 38.31 276 ALA A N 1
ATOM 2209 C CA . ALA A 1 276 ? -6.692 -54.388 -27.439 1.00 38.31 276 ALA A CA 1
ATOM 2210 C C . ALA A 1 276 ? -6.079 -53.079 -27.967 1.00 38.31 276 ALA A C 1
ATOM 2212 O O . ALA A 1 276 ? -6.678 -52.353 -28.755 1.00 38.31 276 ALA A O 1
ATOM 2213 N N . ASP A 1 277 ? -4.891 -52.803 -27.433 1.00 42.38 277 ASP A N 1
ATOM 2214 C CA . ASP A 1 277 ? -3.648 -52.338 -28.063 1.00 42.38 277 ASP A CA 1
ATOM 2215 C C . ASP A 1 277 ? -3.654 -51.979 -29.568 1.00 42.38 277 ASP A C 1
ATOM 2217 O O . ASP A 1 277 ? -4.045 -52.791 -30.405 1.00 42.38 277 ASP A O 1
ATOM 2221 N N . ALA A 1 278 ? -3.096 -50.808 -29.905 1.00 43.16 278 ALA A N 1
ATOM 2222 C CA . ALA A 1 278 ? -2.282 -50.608 -31.110 1.00 43.16 278 ALA A CA 1
ATOM 2223 C C . ALA A 1 278 ? -1.567 -49.246 -31.067 1.00 43.16 278 ALA A C 1
ATOM 2225 O O . ALA A 1 278 ? -2.113 -48.207 -31.440 1.00 43.16 278 ALA A O 1
ATOM 2226 N N . SER A 1 279 ? -0.300 -49.278 -30.657 1.00 47.53 279 SER A N 1
ATOM 2227 C CA . SER A 1 279 ? 0.694 -48.278 -31.050 1.00 47.53 279 SER A CA 1
ATOM 2228 C C . SER A 1 279 ? 1.012 -48.405 -32.545 1.00 47.53 279 SER A C 1
ATOM 2230 O O . SER A 1 279 ? 1.335 -49.501 -33.010 1.00 47.53 279 SER A O 1
ATOM 2232 N N . ARG A 1 280 ? 1.000 -47.286 -33.274 1.00 47.91 280 ARG A N 1
ATOM 2233 C CA . ARG A 1 280 ? 1.869 -47.019 -34.431 1.00 47.91 280 ARG A CA 1
ATOM 2234 C C . ARG A 1 280 ? 1.922 -45.531 -34.738 1.00 47.91 280 ARG A C 1
ATOM 2236 O O . ARG A 1 280 ? 0.853 -44.891 -34.677 1.00 47.91 280 ARG A O 1
#

Organism: NCBI:txid210454

InterPro domains:
  IPR001841 Zinc finger, RING-type [PF13639] (32-74)
  IPR001841 Zinc finger, RING-type [PS50089] (33-74)
  IPR001841 Zinc finger, RING-type [SM00184] (33-73)
  IPR013083 Zinc finger, RING/FYVE/PHD-type [G3DSA:3.30.40.10] (1-80)
  IPR051834 RING finger E3 ubiquitin-protein ligase [PTHR45931] (5-79)

Radius of gyration: 28.78 Å; chains: 1; bounding box: 76×84×60 Å

Sequence (280 aa):
TSKAPPTSAKALRQLPLIQVTPQDLVEESNRECCICLEPHEIGQRVIRLPCAHIFHPSCGRDWLVRSCTCPVCRLELETDDPQYEQQRKKRMKQRKPRFARYELQRMTQKELYDLCKKVRAGRIGNDPTKKSTEDYIRLLERSKKIQIMEAPPPAEYKLDYLKGLSIKRLKQTMAEAGVFFDPKDVVEKTDMISIFVNSGRLIVLDTEKDSCPVSSTIFNYDFERKQSIAEISMTGDDIEDKEQHVHGQFEDADESHAVQDQSTASGARSQLVDPADASR

Secondary structure (DSSP, 8-state):
-PPPPPPPHHHHHTS-EEE--TTTTSSGGGSEETTTTEEP-TT-EEEE-TTS-EE-HHHHHHHHTT-SB-TTT-PBPP-S-HHHHHHHHHHHTTPPPEEEHHHHHHS-HHHHHHHHHHHT-S---S-GGGS-HHHHHHHHHHHT-SEEEP----EEEEHHHHHHS-HHHHHHHHHHTTEE--GGG--SHHHHHHHHHHTTSEEEEPTTS-------------GGGGSSSS--------------------------------------------------

Foldseek 3Di:
DDAAAAAAPVLLLLWWWFFDAVQLVVDVQQQAAPQVRHGHDGRDIWTADQLRHTHRNCRVSVVRNRHQADPPPGQGHHDPDPVSNVVSCVVCLQDAAEEALVLLLQDDLVRLLVVCVSLVQDDSDDDSVPDDSVRSSVSSVVSVSHHYGDGDDAAEDALVVLVVDDPVVLQVVCVVLRTDHDPVSDDDSVSSSSSSVSNVRYDHDYDPPDDDDDDDDDDDDDPPPVPPVPPPDDDDDDDDDDDDDDDDDDDDDDDDDDDDDDDDDDDDDDDDDDDDDDDD

pLDDT: mean 72.63, std 24.4, range [25.98, 97.56]